Protein AF-A0A7K2M1N6-F1 (afdb_monomer_lite)

Secondary structure (DSSP, 8-state):
-TTTT-SS-PPPP-TTS-S-HHHHHHHHHHHTT---EEEEE-S--HHHHHH-GGGEEE-TTS-EEEEEE-TTSHHHHHHHHHHHHHHHT-TT-SEEEEES-S---TTS--TT---TTS--HHHHHHHHT---SHHHHHHHHHTT--HHHHHHHHHHHTHHHHTT-----HHHHHHHHH-HHHHHHHHHHHHHHHTT-

Sequence (197 aa):
DRWTGRALRPYPAGDWAPGDAYGEAAQALAGAGLEVHSWVVLAHNSRMGAEHPQTSVVNAYGDRYPWAPCVAQPATRAYLTDLAAEAAVRPGAHGTELESLGWYGLAHLHAHDKTAGVALGEAGQYLMSLCFCPYCRTGYGEHSLDADRLAHAVRTALEPVWRGAPEDEGWAGVEKLLGESTARATRAWREERARTL

Radius of gyration: 19.43 Å; chains: 1; bounding box: 45×35×55 Å

pLDDT: mean 93.46, std 6.95, range [62.66, 98.81]

Structure (mmCIF, N/CA/C/O backbone):
data_AF-A0A7K2M1N6-F1
#
_entry.id   AF-A0A7K2M1N6-F1
#
loop_
_atom_site.group_PDB
_atom_site.id
_atom_site.type_symbol
_atom_site.label_atom_id
_atom_site.label_alt_id
_atom_site.label_comp_id
_atom_site.label_asym_id
_atom_site.label_entity_id
_atom_site.label_seq_id
_atom_site.pdbx_PDB_ins_code
_atom_site.Cartn_x
_atom_site.Cartn_y
_atom_site.Cartn_z
_atom_site.occupancy
_atom_site.B_iso_or_equiv
_atom_site.auth_seq_id
_atom_site.auth_comp_id
_atom_site.auth_asym_id
_atom_site.auth_atom_id
_atom_site.pdbx_PDB_model_num
ATOM 1 N N . ASP A 1 1 ? -4.148 11.217 23.853 1.00 77.81 1 ASP A N 1
ATOM 2 C CA . ASP A 1 1 ? -4.703 10.400 22.761 1.00 77.81 1 ASP A CA 1
ATOM 3 C C . ASP A 1 1 ? -3.659 10.331 21.641 1.00 77.81 1 ASP A C 1
ATOM 5 O O . ASP A 1 1 ? -3.054 11.353 21.330 1.00 77.81 1 ASP A O 1
ATOM 9 N N . ARG A 1 2 ? -3.356 9.131 21.122 1.00 86.06 2 ARG A N 1
ATOM 10 C CA . ARG A 1 2 ? -2.222 8.869 20.204 1.00 86.06 2 ARG A CA 1
ATOM 11 C C . ARG A 1 2 ? -2.381 9.525 18.824 1.00 86.06 2 ARG A C 1
ATOM 13 O O . ARG A 1 2 ? -1.412 9.632 18.073 1.00 86.06 2 ARG A O 1
ATOM 20 N N . TRP A 1 3 ? -3.603 9.929 18.477 1.00 93.94 3 TRP A N 1
ATOM 21 C CA . TRP A 1 3 ? -3.946 10.500 17.172 1.00 93.94 3 TRP A CA 1
ATOM 22 C C . TRP A 1 3 ? -4.032 12.026 17.171 1.00 93.94 3 TRP A C 1
ATOM 24 O O . TRP A 1 3 ? -4.112 12.645 16.106 1.00 93.94 3 TRP A O 1
ATOM 34 N N . THR A 1 4 ? -3.999 12.649 18.349 1.00 92.56 4 THR A N 1
ATOM 35 C CA . THR A 1 4 ? -4.141 14.097 18.496 1.00 92.56 4 THR A CA 1
ATOM 36 C C . THR A 1 4 ? -3.053 14.841 17.712 1.00 92.56 4 THR A C 1
ATOM 38 O O . THR A 1 4 ? -1.868 14.546 17.836 1.00 92.56 4 THR A O 1
ATOM 41 N N . GLY A 1 5 ? -3.459 15.810 16.884 1.00 91.25 5 GLY A N 1
ATOM 42 C CA . GLY A 1 5 ? -2.541 16.645 16.096 1.00 91.25 5 GLY A CA 1
ATOM 43 C C . GLY A 1 5 ? -1.924 15.968 14.866 1.00 91.25 5 GLY A C 1
ATOM 44 O O . GLY A 1 5 ? -1.195 16.621 14.121 1.00 91.25 5 GLY A O 1
ATOM 45 N N . ARG A 1 6 ? -2.219 14.688 14.603 1.00 94.06 6 ARG A N 1
ATOM 46 C CA . ARG A 1 6 ? -1.727 13.994 13.407 1.00 94.06 6 ARG A CA 1
ATOM 47 C C . ARG A 1 6 ? -2.579 14.322 12.187 1.00 94.06 6 ARG A C 1
ATOM 49 O O . ARG A 1 6 ? -3.809 14.386 12.269 1.00 94.06 6 ARG A O 1
ATOM 56 N N . ALA A 1 7 ? -1.898 14.487 11.052 1.00 93.38 7 ALA A N 1
ATOM 57 C CA . ALA A 1 7 ? -2.542 14.666 9.755 1.00 93.38 7 ALA A CA 1
ATOM 58 C C . ALA A 1 7 ? -3.311 13.402 9.340 1.00 93.38 7 ALA A C 1
ATOM 60 O O . ALA A 1 7 ? -4.493 13.485 9.038 1.00 93.38 7 ALA A O 1
ATOM 61 N N . LEU A 1 8 ? -2.660 12.233 9.402 1.00 96.62 8 LEU A N 1
ATOM 62 C CA . LEU A 1 8 ? -3.307 10.938 9.187 1.00 96.62 8 LEU A CA 1
ATOM 63 C C . LEU A 1 8 ? -3.815 10.387 10.523 1.00 96.62 8 LEU A C 1
ATOM 65 O O . LEU A 1 8 ? -3.025 10.208 11.455 1.00 96.62 8 LEU A O 1
ATOM 69 N N . ARG A 1 9 ? -5.117 10.104 10.609 1.00 95.50 9 ARG A N 1
ATOM 70 C CA . ARG A 1 9 ? -5.778 9.528 11.789 1.00 95.50 9 ARG A CA 1
ATOM 71 C C . ARG A 1 9 ? -7.036 8.745 11.395 1.00 95.50 9 ARG A C 1
ATOM 73 O O . ARG A 1 9 ? -7.624 9.057 10.359 1.00 95.50 9 ARG A O 1
ATOM 80 N N . PRO A 1 10 ? -7.420 7.702 12.153 1.00 93.69 10 PRO A N 1
ATOM 81 C CA . PRO A 1 10 ? -8.655 6.980 11.898 1.00 93.69 10 PRO A CA 1
ATOM 82 C C . PRO A 1 10 ? -9.858 7.885 12.171 1.00 93.69 10 PRO A C 1
ATOM 84 O O . PRO A 1 10 ? -9.780 8.855 12.929 1.00 93.69 10 PRO A O 1
ATOM 87 N N . TYR A 1 11 ? -10.976 7.553 11.535 1.00 90.19 11 TYR A N 1
ATOM 88 C CA . TYR A 1 11 ? -12.252 8.203 11.785 1.00 90.19 11 TYR A CA 1
ATOM 89 C C . TYR A 1 11 ? -13.059 7.392 12.796 1.00 90.19 11 TYR A C 1
ATOM 91 O O . TYR A 1 11 ? -12.986 6.161 12.770 1.00 90.19 11 TYR A O 1
ATOM 99 N N . PRO A 1 12 ? -13.863 8.053 13.645 1.00 88.81 12 PRO A N 1
ATOM 100 C CA . PRO A 1 12 ? -14.931 7.371 14.358 1.00 88.81 12 PRO A CA 1
ATOM 101 C C . PRO A 1 12 ? -15.833 6.619 13.375 1.00 88.81 12 PRO A C 1
ATOM 103 O O . PRO A 1 12 ? -15.979 7.027 12.215 1.00 88.81 12 PRO A O 1
ATOM 106 N N . ALA A 1 13 ? -16.458 5.545 13.853 1.00 87.25 13 ALA A N 1
ATOM 107 C CA . ALA A 1 13 ? -17.541 4.915 13.118 1.00 87.25 13 ALA A CA 1
ATOM 108 C C . ALA A 1 13 ? -18.634 5.956 12.809 1.00 87.25 13 ALA A C 1
ATOM 110 O O . ALA A 1 13 ? -18.857 6.893 13.578 1.00 87.25 13 ALA A O 1
ATOM 111 N N . GLY A 1 14 ? -19.264 5.822 11.641 1.00 86.94 14 GLY A N 1
ATOM 112 C CA . GLY A 1 14 ? -20.386 6.682 11.271 1.00 86.94 14 GLY A CA 1
ATOM 113 C C . GLY A 1 14 ? -21.656 6.303 12.030 1.00 86.94 14 GLY A C 1
ATOM 114 O O . GLY A 1 14 ? -21.675 5.338 12.790 1.00 86.94 14 GLY A O 1
ATOM 115 N N . ASP A 1 15 ? -22.750 7.002 11.737 1.00 90.44 15 ASP A N 1
ATOM 116 C CA . ASP A 1 15 ? -24.049 6.822 12.409 1.00 90.44 15 ASP A CA 1
ATOM 117 C C . ASP A 1 15 ? -24.627 5.394 12.315 1.00 90.44 15 ASP A C 1
ATOM 119 O O . ASP A 1 15 ? -25.542 5.042 13.052 1.00 90.44 15 ASP A O 1
ATOM 123 N N . TRP A 1 16 ? -24.090 4.557 11.422 1.00 89.25 16 TRP A N 1
ATOM 124 C CA . TRP A 1 16 ? -24.459 3.147 11.278 1.00 89.25 16 TRP A CA 1
ATOM 125 C C . TRP A 1 16 ? -23.942 2.248 12.417 1.00 89.25 16 TRP A C 1
ATOM 127 O O . TRP A 1 16 ? -24.463 1.149 12.591 1.00 89.25 16 TRP A O 1
ATOM 137 N N . ALA A 1 17 ? -22.938 2.693 13.180 1.00 89.56 17 ALA A N 1
ATOM 138 C CA . ALA A 1 17 ? -22.377 1.982 14.331 1.00 89.56 17 ALA A CA 1
ATOM 139 C C . ALA A 1 17 ? -22.011 2.982 15.447 1.00 89.56 17 ALA A C 1
ATOM 141 O O . ALA A 1 17 ? -20.832 3.282 15.651 1.00 89.56 17 ALA A O 1
ATOM 142 N N . PRO A 1 18 ? -23.015 3.542 16.148 1.00 87.25 18 PRO A N 1
ATOM 143 C CA . PRO A 1 18 ? -22.784 4.509 17.215 1.00 87.25 18 PRO A CA 1
ATOM 144 C C . PRO A 1 18 ? -22.114 3.859 18.436 1.00 87.25 18 PRO A C 1
ATOM 146 O O . PRO A 1 18 ? -22.213 2.654 18.653 1.00 87.25 18 PRO A O 1
ATOM 149 N N . GLY A 1 19 ? -21.468 4.677 19.270 1.00 89.62 19 GLY A N 1
ATOM 150 C CA . GLY A 1 19 ? -20.854 4.211 20.517 1.00 89.62 19 GLY A CA 1
ATOM 151 C C . GLY A 1 19 ? -19.636 3.308 20.296 1.00 89.62 19 GLY A C 1
ATOM 152 O O . GLY A 1 19 ? -18.847 3.528 19.377 1.00 89.62 19 GLY A O 1
ATOM 153 N N . ASP A 1 20 ? -19.463 2.308 21.164 1.00 92.56 20 ASP A N 1
ATOM 154 C CA . ASP A 1 20 ? -18.418 1.283 21.034 1.00 92.56 20 ASP A CA 1
ATOM 155 C C . ASP A 1 20 ? -19.021 -0.031 20.526 1.00 92.56 20 ASP A C 1
ATOM 157 O O . ASP A 1 20 ? -19.056 -1.039 21.231 1.00 92.56 20 ASP A O 1
ATOM 161 N N . ALA A 1 21 ? -19.491 -0.020 19.275 1.00 94.19 21 ALA A N 1
ATOM 162 C CA . ALA A 1 21 ? -20.116 -1.182 18.641 1.00 94.19 21 ALA A CA 1
ATOM 163 C C . ALA A 1 21 ? -19.221 -2.437 18.666 1.00 94.19 21 ALA A C 1
ATOM 165 O O . ALA A 1 21 ? -19.713 -3.556 18.806 1.00 94.19 21 ALA A O 1
ATOM 166 N N . TYR A 1 22 ? -17.896 -2.259 18.570 1.00 94.69 22 TYR A N 1
ATOM 167 C CA . TYR A 1 22 ? -16.954 -3.362 18.753 1.00 94.69 22 TYR A CA 1
ATOM 168 C C . TYR A 1 22 ? -17.022 -3.921 20.176 1.00 94.69 22 TYR A C 1
ATOM 170 O O . TYR A 1 22 ? -17.129 -5.131 20.340 1.00 94.69 22 TYR A O 1
ATOM 178 N N . GLY A 1 23 ? -16.930 -3.064 21.199 1.00 96.00 23 GLY A N 1
ATOM 179 C CA . GLY A 1 23 ? -16.926 -3.491 22.598 1.00 96.00 23 GLY A CA 1
ATOM 180 C C . GLY A 1 23 ? -18.217 -4.206 22.986 1.00 96.00 23 GLY A C 1
ATOM 181 O O . GLY A 1 23 ? -18.164 -5.251 23.632 1.00 96.00 23 GLY A O 1
ATOM 182 N N . GLU A 1 24 ? -19.363 -3.701 22.527 1.00 96.12 24 GLU A N 1
ATOM 183 C CA . GLU A 1 24 ? -20.671 -4.339 22.719 1.00 96.12 24 GLU A CA 1
ATOM 184 C C . GLU A 1 24 ? -20.725 -5.733 22.074 1.00 96.12 24 GLU A C 1
ATOM 186 O O . GLU A 1 24 ? -21.106 -6.708 22.728 1.00 96.12 24 GLU A O 1
ATOM 191 N N . ALA A 1 25 ? -20.277 -5.857 20.820 1.00 95.88 25 ALA A N 1
ATOM 192 C CA . ALA A 1 25 ? -20.216 -7.143 20.128 1.00 95.88 25 ALA A CA 1
ATOM 193 C C . ALA A 1 25 ? -19.236 -8.113 20.806 1.00 95.88 25 ALA A C 1
ATOM 195 O O . ALA A 1 25 ? -19.560 -9.284 21.006 1.00 95.88 25 ALA A O 1
ATOM 196 N N . ALA A 1 26 ? -18.060 -7.626 21.208 1.00 97.38 26 ALA A N 1
ATOM 197 C CA . ALA A 1 26 ? -17.042 -8.435 21.862 1.00 97.38 26 ALA A CA 1
ATOM 198 C C . ALA A 1 26 ? -17.534 -8.986 23.207 1.00 97.38 26 ALA A C 1
ATOM 200 O O . ALA A 1 26 ? -17.339 -10.165 23.498 1.00 97.38 26 ALA A O 1
ATOM 201 N N . GLN A 1 27 ? -18.226 -8.168 24.005 1.00 97.94 27 GLN A N 1
ATOM 202 C CA . GLN A 1 27 ? -18.830 -8.601 25.268 1.00 97.94 27 GLN A CA 1
ATOM 203 C C . GLN A 1 27 ? -19.919 -9.656 25.054 1.00 97.94 27 GLN A C 1
ATOM 205 O O . GLN A 1 27 ? -19.944 -10.657 25.771 1.00 97.94 27 GLN A O 1
ATOM 210 N N . ALA A 1 28 ? -20.797 -9.465 24.066 1.00 98.06 28 ALA A N 1
ATOM 211 C CA . ALA A 1 28 ? -21.855 -10.426 23.758 1.00 98.06 28 ALA A CA 1
ATOM 212 C C . ALA A 1 28 ? -21.290 -11.784 23.301 1.00 98.06 28 ALA A C 1
ATOM 214 O O . ALA A 1 28 ? -21.739 -12.829 23.773 1.00 98.06 28 ALA A O 1
ATOM 215 N N . LEU A 1 29 ? -20.275 -11.773 22.430 1.00 98.06 29 LEU A N 1
ATOM 216 C CA . LEU A 1 29 ? -19.597 -12.981 21.947 1.00 98.06 29 LEU A CA 1
ATOM 217 C C . LEU A 1 29 ? -18.834 -13.694 23.072 1.00 98.06 29 LEU A C 1
ATOM 219 O O . LEU A 1 29 ? -18.973 -14.908 23.230 1.00 98.06 29 LEU A O 1
ATOM 223 N N . ALA A 1 30 ? -18.118 -12.946 23.915 1.00 97.50 30 ALA A N 1
ATOM 224 C CA . ALA A 1 30 ? -17.439 -13.503 25.083 1.00 97.50 30 ALA A CA 1
ATOM 225 C C . ALA A 1 30 ? -18.432 -14.123 26.084 1.00 97.50 30 ALA A C 1
ATOM 227 O O . ALA A 1 30 ? -18.177 -15.201 26.618 1.00 97.50 30 ALA A O 1
ATOM 228 N N . GLY A 1 31 ? -19.597 -13.498 26.294 1.00 98.06 31 GLY A N 1
ATOM 229 C CA . GLY A 1 31 ? -20.683 -14.051 27.114 1.00 98.06 31 GLY A CA 1
ATOM 230 C C . GLY A 1 31 ? -21.259 -15.366 26.575 1.00 98.06 31 GLY A C 1
ATOM 231 O O . GLY A 1 31 ? -21.781 -16.169 27.347 1.00 98.06 31 GLY A O 1
ATOM 232 N N . ALA A 1 32 ? -21.118 -15.616 25.271 1.00 98.38 32 ALA A N 1
ATOM 233 C CA . ALA A 1 32 ? -21.452 -16.883 24.623 1.00 98.38 32 ALA A CA 1
ATOM 234 C C . ALA A 1 32 ? -20.283 -17.893 24.601 1.00 98.38 32 ALA A C 1
ATOM 236 O O . ALA A 1 32 ? -20.433 -18.982 24.049 1.00 98.38 32 ALA A O 1
ATOM 237 N N . GLY A 1 33 ? -19.133 -17.557 25.194 1.00 98.12 33 GLY A N 1
ATOM 238 C CA . GLY A 1 33 ? -17.941 -18.408 25.225 1.00 98.12 33 GLY A CA 1
ATOM 239 C C . GLY A 1 33 ? -17.117 -18.398 23.934 1.00 98.12 33 GLY A C 1
ATOM 240 O O . GLY A 1 33 ? -16.351 -19.332 23.710 1.00 98.12 33 GLY A O 1
ATOM 241 N N . LEU A 1 34 ? -17.278 -17.381 23.079 1.00 98.25 34 LEU A N 1
ATOM 242 C CA . LEU A 1 34 ? -16.511 -17.226 21.842 1.00 98.25 34 LEU A CA 1
ATOM 243 C C . LEU A 1 34 ? -15.327 -16.278 22.049 1.00 98.25 34 LEU A C 1
ATOM 245 O O . LEU A 1 34 ? -15.479 -15.185 22.597 1.00 98.25 34 LEU A O 1
ATOM 249 N N . GLU A 1 35 ? -14.158 -16.679 21.555 1.00 97.75 35 GLU A N 1
ATOM 250 C CA . GLU A 1 35 ? -13.010 -15.783 21.438 1.00 97.75 35 GLU A CA 1
ATOM 251 C C . GLU A 1 35 ? -13.235 -14.792 20.295 1.00 97.75 35 GLU A C 1
ATOM 253 O O . GLU A 1 35 ? -13.777 -15.126 19.240 1.00 97.75 35 GLU A O 1
ATOM 258 N N . VAL A 1 36 ? -12.816 -13.551 20.518 1.00 97.81 36 VAL A N 1
ATOM 259 C CA . VAL A 1 36 ? -13.012 -12.451 19.572 1.00 97.81 36 VAL A CA 1
ATOM 260 C C . VAL A 1 36 ? -11.655 -11.945 19.136 1.00 97.81 36 VAL A C 1
ATOM 262 O O . VAL A 1 36 ? -10.846 -11.551 19.974 1.00 97.81 36 VAL A O 1
ATOM 265 N N . HIS A 1 37 ? -11.408 -11.929 17.831 1.00 98.00 37 HIS A N 1
ATOM 266 C CA . HIS A 1 37 ? -10.258 -11.248 17.250 1.00 98.00 37 HIS A CA 1
ATOM 267 C C . HIS A 1 37 ? -10.700 -9.900 16.687 1.00 98.00 37 HIS A C 1
ATOM 269 O O . HIS A 1 37 ? -11.748 -9.798 16.047 1.00 98.00 37 HIS A O 1
ATOM 275 N N . SER A 1 38 ? -9.906 -8.856 16.913 1.00 97.56 38 SER A N 1
ATOM 276 C CA . SER A 1 38 ? -10.091 -7.609 16.177 1.00 97.56 38 SER A CA 1
ATOM 277 C C . SER A 1 38 ? -9.591 -7.793 14.745 1.00 97.56 38 SER A C 1
ATOM 279 O O . SER A 1 38 ? -8.611 -8.490 14.501 1.00 97.56 38 SER A O 1
ATOM 281 N N . TRP A 1 39 ? -10.253 -7.163 13.783 1.00 97.44 39 TRP A N 1
ATOM 282 C CA . TRP A 1 39 ? -9.825 -7.161 12.387 1.00 97.44 39 TRP A CA 1
ATOM 283 C C . TRP A 1 39 ? -9.698 -5.719 11.918 1.00 97.44 39 TRP A C 1
ATOM 285 O O . TRP A 1 39 ? -10.587 -4.898 12.163 1.00 97.44 39 TRP A O 1
ATOM 295 N N . VAL A 1 40 ? -8.566 -5.388 11.301 1.00 96.75 40 VAL A N 1
ATOM 296 C CA . VAL A 1 40 ? -8.282 -4.025 10.851 1.00 96.75 40 VAL A CA 1
ATOM 297 C C . VAL A 1 40 ? -7.677 -4.014 9.456 1.00 96.75 40 VAL A C 1
ATOM 299 O O . VAL A 1 40 ? -6.719 -4.726 9.157 1.00 96.75 40 VAL A O 1
ATOM 302 N N . VAL A 1 41 ? -8.237 -3.158 8.604 1.00 95.69 41 VAL A N 1
ATOM 303 C CA . VAL A 1 41 ? -7.750 -2.914 7.247 1.00 95.69 41 VAL A CA 1
ATOM 304 C C . VAL A 1 41 ? -6.683 -1.822 7.293 1.00 95.69 41 VAL A C 1
ATOM 306 O O . VAL A 1 41 ? -6.930 -0.717 7.777 1.00 95.69 41 VAL A O 1
ATOM 309 N N . LEU A 1 42 ? -5.485 -2.139 6.804 1.00 95.62 42 LEU A N 1
ATOM 310 C CA . LEU A 1 42 ? -4.314 -1.269 6.856 1.00 95.62 42 LEU A CA 1
ATOM 311 C C . LEU A 1 42 ? -4.114 -0.508 5.537 1.00 95.62 42 LEU A C 1
ATOM 313 O O . LEU A 1 42 ? -4.660 0.581 5.361 1.00 95.62 42 LEU A O 1
ATOM 317 N N . ALA A 1 43 ? -3.318 -1.031 4.601 1.00 94.75 43 ALA A N 1
ATOM 318 C CA . ALA A 1 43 ? -2.930 -0.313 3.383 1.00 94.75 43 ALA A CA 1
ATOM 319 C C . ALA A 1 43 ? -4.004 -0.355 2.275 1.00 94.75 43 ALA A C 1
ATOM 321 O O . ALA A 1 43 ? -3.678 -0.349 1.089 1.00 94.75 43 ALA A O 1
ATOM 322 N N . HIS A 1 44 ? -5.281 -0.351 2.667 1.00 94.56 44 HIS A N 1
ATOM 323 C CA . HIS A 1 44 ? -6.430 -0.173 1.788 1.00 94.56 44 HIS A CA 1
ATOM 324 C C . HIS A 1 44 ? -7.378 0.882 2.391 1.00 94.56 44 HIS A C 1
ATOM 326 O O . HIS A 1 44 ? -8.098 0.620 3.351 1.00 94.56 44 HIS A O 1
ATOM 332 N N . ASN A 1 45 ? -7.332 2.116 1.873 1.00 93.81 45 ASN A N 1
ATOM 333 C CA . ASN A 1 45 ? -8.089 3.241 2.435 1.00 93.81 45 ASN A CA 1
ATOM 334 C C . ASN A 1 45 ? -8.383 4.334 1.389 1.00 93.81 45 ASN A C 1
ATOM 336 O O . ASN A 1 45 ? -7.676 5.340 1.298 1.00 93.81 45 ASN A O 1
ATOM 340 N N . SER A 1 46 ? -9.467 4.159 0.627 1.00 92.94 46 SER A N 1
ATOM 341 C CA . SER A 1 46 ? -9.900 5.116 -0.408 1.00 92.94 46 SER A CA 1
ATOM 342 C C . SER A 1 46 ? -10.181 6.515 0.136 1.00 92.94 46 SER A C 1
ATOM 344 O O . SER A 1 46 ? -9.920 7.505 -0.545 1.00 92.94 46 SER A O 1
ATOM 346 N N . ARG A 1 47 ? -10.676 6.618 1.376 1.00 93.38 47 ARG A N 1
ATOM 347 C CA . ARG A 1 47 ? -10.931 7.911 2.019 1.00 93.38 47 ARG A CA 1
ATOM 348 C C . ARG A 1 47 ? -9.629 8.664 2.289 1.00 93.38 47 ARG A C 1
ATOM 350 O O . ARG A 1 47 ? -9.542 9.844 1.965 1.00 93.38 47 ARG A O 1
ATOM 357 N N . MET A 1 48 ? -8.604 7.978 2.801 1.00 94.94 48 MET A N 1
ATOM 358 C CA . MET A 1 48 ? -7.271 8.556 2.984 1.00 94.94 48 MET A CA 1
ATOM 359 C C . MET A 1 48 ? -6.695 9.043 1.656 1.00 94.94 48 MET A C 1
ATOM 361 O O . MET A 1 48 ? -6.184 10.154 1.608 1.00 94.94 48 MET A O 1
ATOM 365 N N . GLY A 1 49 ? -6.781 8.258 0.579 1.00 94.94 49 GLY A N 1
ATOM 366 C CA . GLY A 1 49 ? -6.290 8.707 -0.725 1.00 94.94 49 GLY A CA 1
ATOM 367 C C . GLY A 1 49 ? -7.096 9.864 -1.319 1.00 94.94 49 GLY A C 1
ATOM 368 O O . GLY A 1 49 ? -6.526 10.691 -2.022 1.00 94.94 49 GLY A O 1
ATOM 369 N N . ALA A 1 50 ? -8.393 9.972 -1.021 1.00 94.44 50 ALA A N 1
ATOM 370 C CA . ALA A 1 50 ? -9.208 11.109 -1.449 1.00 94.44 50 ALA A CA 1
ATOM 371 C C . ALA A 1 50 ? -8.851 12.404 -0.693 1.00 94.44 50 ALA A C 1
ATOM 373 O O . ALA A 1 50 ? -8.699 13.457 -1.308 1.00 94.44 50 ALA A O 1
ATOM 374 N N . GLU A 1 51 ? -8.688 12.331 0.630 1.00 96.25 51 GLU A N 1
ATOM 375 C CA . GLU A 1 51 ? -8.383 13.487 1.493 1.00 96.25 51 GLU A CA 1
ATOM 376 C C . GLU A 1 51 ? -6.887 13.858 1.485 1.00 96.25 51 GLU A C 1
ATOM 378 O O . GLU A 1 51 ? -6.513 15.019 1.669 1.00 96.25 51 GLU A O 1
ATOM 383 N N . HIS A 1 52 ? -6.018 12.877 1.236 1.00 96.94 52 HIS A N 1
ATOM 384 C CA . HIS A 1 52 ? -4.563 13.008 1.195 1.00 96.94 52 HIS A CA 1
ATOM 385 C C . HIS A 1 52 ? -3.969 12.316 -0.047 1.00 96.94 52 HIS A C 1
ATOM 387 O O . HIS A 1 52 ? -3.231 11.331 0.091 1.00 96.94 52 HIS A O 1
ATOM 393 N N . PRO A 1 53 ? -4.212 12.834 -1.269 1.00 96.75 53 PRO A N 1
ATOM 394 C CA . PRO A 1 53 ? -3.809 12.182 -2.524 1.00 96.75 53 PRO A CA 1
ATOM 395 C C . PRO A 1 53 ? -2.316 11.885 -2.652 1.00 96.75 53 PRO A C 1
ATOM 397 O O . PRO A 1 53 ? -1.912 10.983 -3.387 1.00 96.75 53 PRO A O 1
ATOM 400 N N . GLN A 1 54 ? -1.468 12.629 -1.941 1.00 97.00 54 GLN A N 1
ATOM 401 C CA . GLN A 1 54 ? -0.027 12.403 -1.889 1.00 97.00 54 GLN A CA 1
ATOM 402 C C . GLN A 1 54 ? 0.355 11.065 -1.246 1.00 97.00 54 GLN A C 1
ATOM 404 O O . GLN A 1 54 ? 1.446 10.576 -1.524 1.00 97.00 54 GLN A O 1
ATOM 409 N N . THR A 1 55 ? -0.5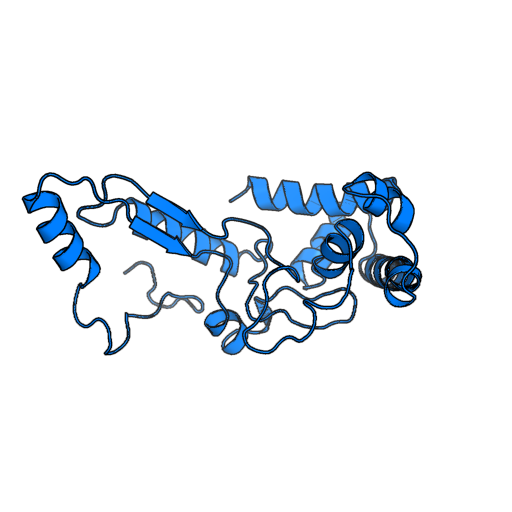15 10.470 -0.424 1.00 97.44 55 THR A N 1
ATOM 410 C CA . THR A 1 55 ? -0.264 9.179 0.238 1.00 97.44 55 THR A CA 1
ATOM 411 C C . THR A 1 55 ? -0.374 7.997 -0.718 1.00 97.44 55 THR A C 1
ATOM 413 O O . THR A 1 55 ? 0.256 6.968 -0.484 1.00 97.44 55 THR A O 1
ATOM 416 N N . SER A 1 56 ? -1.128 8.143 -1.807 1.00 97.38 56 SER A N 1
ATOM 417 C CA . SER A 1 56 ? -1.436 7.065 -2.741 1.00 97.38 56 SER A CA 1
ATOM 418 C C . SER A 1 56 ? -0.222 6.574 -3.527 1.00 97.38 56 SER A C 1
ATOM 420 O O . SER A 1 56 ? 0.718 7.322 -3.819 1.00 97.38 56 SER A O 1
ATOM 422 N N . VAL A 1 57 ? -0.277 5.304 -3.921 1.00 97.75 57 VAL A N 1
ATOM 423 C CA . VAL A 1 57 ? 0.546 4.753 -4.996 1.00 97.75 57 VAL A CA 1
ATOM 424 C C . VAL A 1 57 ? 0.318 5.560 -6.274 1.00 97.75 57 VAL A C 1
ATOM 426 O O . VAL A 1 57 ? -0.811 5.946 -6.582 1.00 97.75 57 VAL A O 1
ATOM 429 N N . VAL A 1 58 ? 1.412 5.829 -6.990 1.00 98.31 58 VAL A N 1
ATOM 430 C CA . VAL A 1 58 ? 1.423 6.514 -8.289 1.00 98.31 58 VAL A CA 1
ATOM 431 C C . VAL A 1 58 ? 2.010 5.553 -9.314 1.00 98.31 58 VAL A C 1
ATOM 433 O O . VAL A 1 58 ? 3.159 5.164 -9.147 1.00 98.31 58 VAL A O 1
ATOM 436 N N . ASN A 1 59 ? 1.272 5.143 -10.338 1.00 97.81 59 ASN A N 1
ATOM 437 C CA . ASN A 1 59 ? 1.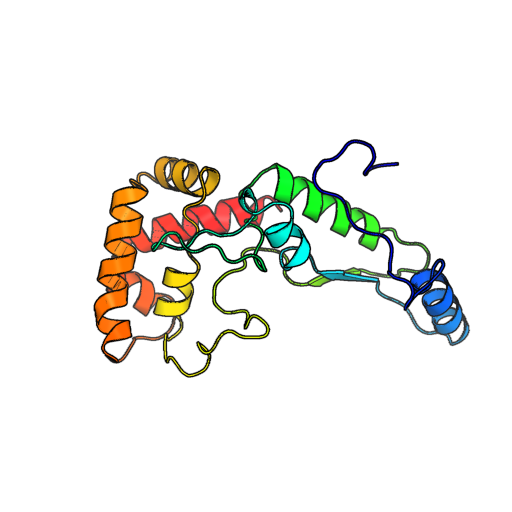782 4.178 -11.316 1.00 97.81 59 ASN A CA 1
ATOM 438 C C . ASN A 1 59 ? 2.810 4.810 -12.280 1.00 97.81 59 ASN A C 1
ATOM 440 O O . ASN A 1 59 ? 3.095 6.009 -12.228 1.00 97.81 59 ASN A O 1
ATOM 444 N N . ALA A 1 60 ? 3.361 4.008 -13.195 1.00 98.44 60 ALA A N 1
ATOM 445 C CA . ALA A 1 60 ? 4.337 4.477 -14.184 1.00 98.44 60 ALA A CA 1
ATOM 446 C C . ALA A 1 60 ? 3.782 5.515 -15.180 1.00 98.44 60 ALA A C 1
ATOM 448 O O . ALA A 1 60 ? 4.566 6.189 -15.848 1.00 98.44 60 ALA A O 1
ATOM 449 N N . TYR A 1 61 ? 2.461 5.653 -15.300 1.00 97.69 61 TYR A N 1
ATOM 450 C CA . TYR A 1 61 ? 1.786 6.648 -16.140 1.00 97.69 61 TYR A CA 1
ATOM 451 C C . TYR A 1 61 ? 1.475 7.950 -15.386 1.00 97.69 61 TYR A C 1
ATOM 453 O O . TYR A 1 61 ? 1.161 8.956 -16.016 1.00 97.69 61 TYR A O 1
ATOM 461 N N . GLY A 1 62 ? 1.633 7.962 -14.059 1.00 97.31 62 GLY A N 1
ATOM 462 C CA . GLY A 1 62 ? 1.306 9.098 -13.198 1.00 97.31 62 GLY A CA 1
ATOM 463 C C . GLY A 1 62 ? -0.082 9.020 -12.556 1.00 97.31 62 GLY A C 1
ATOM 464 O O . GLY A 1 62 ? -0.434 9.926 -11.796 1.00 97.31 62 GLY A O 1
ATOM 465 N N . ASP A 1 63 ? -0.850 7.954 -12.800 1.00 95.06 63 ASP A N 1
ATOM 466 C CA . ASP A 1 63 ? -2.163 7.769 -12.181 1.00 95.06 63 ASP A CA 1
ATOM 467 C C . ASP A 1 63 ? -2.019 7.452 -10.698 1.00 95.06 63 ASP A C 1
ATOM 469 O O . ASP A 1 63 ? -1.117 6.721 -10.281 1.00 95.06 63 ASP A O 1
ATOM 473 N N . ARG A 1 64 ? -2.949 7.971 -9.897 1.00 95.25 64 ARG A N 1
ATOM 474 C CA . ARG A 1 64 ? -3.027 7.686 -8.464 1.00 95.25 64 ARG A CA 1
ATOM 475 C C . ARG A 1 64 ? -4.041 6.587 -8.200 1.00 95.25 64 ARG A C 1
ATOM 477 O O . ARG A 1 64 ? -5.154 6.642 -8.713 1.00 95.25 64 ARG A O 1
ATOM 484 N N . TYR A 1 65 ? -3.682 5.664 -7.318 1.00 94.75 65 TYR A N 1
ATOM 485 C CA . TYR A 1 65 ? -4.596 4.666 -6.771 1.00 94.75 65 TYR A CA 1
ATOM 486 C C . TYR A 1 65 ? -5.074 5.131 -5.387 1.00 94.75 65 TYR A C 1
ATOM 488 O O . TYR A 1 65 ? -4.395 4.862 -4.392 1.00 94.75 65 TYR A O 1
ATOM 496 N N . PRO A 1 66 ? -6.198 5.873 -5.277 1.00 93.62 66 PRO A N 1
ATOM 497 C CA . PRO A 1 66 ? -6.656 6.434 -4.002 1.00 93.62 66 PRO A CA 1
ATOM 498 C C . PRO A 1 66 ? -6.923 5.365 -2.937 1.00 93.62 66 PRO A C 1
ATOM 500 O O . PRO A 1 66 ? -6.756 5.628 -1.753 1.00 93.62 66 PRO A O 1
ATOM 503 N N . TRP A 1 67 ? -7.262 4.143 -3.342 1.00 93.31 67 TRP A N 1
ATOM 504 C CA . TRP A 1 67 ? -7.449 3.011 -2.437 1.00 93.31 67 TRP A CA 1
ATOM 505 C C . TRP A 1 67 ? -6.138 2.468 -1.853 1.00 93.31 67 TRP A C 1
ATOM 507 O O . TRP A 1 67 ? -6.180 1.810 -0.821 1.00 93.31 67 TRP A O 1
ATOM 517 N N . ALA A 1 68 ? -4.981 2.744 -2.460 1.00 95.31 68 ALA A N 1
ATOM 518 C CA . ALA A 1 68 ? -3.697 2.139 -2.108 1.00 95.31 68 ALA A CA 1
ATOM 519 C C . ALA A 1 68 ? -2.708 3.169 -1.523 1.00 95.31 68 ALA A C 1
ATOM 521 O O . ALA A 1 68 ? -1.902 3.737 -2.266 1.00 95.31 68 ALA A O 1
ATOM 522 N N . PRO A 1 69 ? -2.712 3.421 -0.201 1.00 96.19 69 PRO A N 1
ATOM 523 C CA . PRO A 1 69 ? -1.631 4.138 0.466 1.00 96.19 69 PRO A CA 1
ATOM 524 C C . PRO A 1 69 ? -0.267 3.466 0.243 1.00 96.19 69 PRO A C 1
ATOM 526 O O . PRO A 1 69 ? -0.100 2.256 0.382 1.00 96.19 69 PRO A O 1
ATOM 529 N N . CYS A 1 70 ? 0.748 4.261 -0.077 1.00 97.69 70 CYS A N 1
ATOM 530 C CA . CYS A 1 70 ? 2.098 3.776 -0.315 1.00 97.69 70 CYS A CA 1
ATOM 531 C C . CYS A 1 70 ? 2.832 3.526 1.012 1.00 97.69 70 CYS A C 1
ATOM 533 O O . CYS A 1 70 ? 3.231 4.458 1.714 1.00 97.69 70 CYS A O 1
ATOM 535 N N . VAL A 1 71 ? 3.093 2.254 1.319 1.00 97.12 71 VAL A N 1
ATOM 536 C CA . VAL A 1 71 ? 3.785 1.822 2.549 1.00 97.12 71 VAL A CA 1
ATOM 537 C C . VAL A 1 71 ? 5.275 2.173 2.609 1.00 97.12 71 VAL A C 1
ATOM 539 O O . VAL A 1 71 ? 5.936 1.904 3.610 1.00 97.12 71 VAL A O 1
ATOM 542 N N . ALA A 1 72 ? 5.835 2.796 1.571 1.00 97.56 72 ALA A N 1
ATOM 543 C CA . ALA A 1 72 ? 7.165 3.396 1.652 1.00 97.56 72 ALA A CA 1
ATOM 544 C C . ALA A 1 72 ? 7.160 4.785 2.312 1.00 97.56 72 ALA A C 1
ATOM 546 O O . ALA A 1 72 ? 8.219 5.257 2.721 1.00 97.56 72 ALA A O 1
ATOM 547 N N . GLN A 1 73 ? 6.004 5.449 2.432 1.00 97.38 73 GLN A N 1
ATOM 548 C CA . GLN A 1 73 ? 5.935 6.791 3.012 1.00 97.38 73 GLN A CA 1
ATOM 549 C C . GLN A 1 73 ? 5.963 6.728 4.547 1.00 97.38 73 GLN A C 1
ATOM 551 O O . GLN A 1 73 ? 5.085 6.091 5.131 1.00 97.38 73 GLN A O 1
ATOM 556 N N . PRO A 1 74 ? 6.887 7.425 5.236 1.00 95.81 74 PRO A N 1
ATOM 557 C CA . PRO A 1 74 ? 6.993 7.389 6.696 1.00 95.81 74 PRO A CA 1
ATOM 558 C C . PRO A 1 74 ? 5.688 7.719 7.431 1.00 95.81 74 PRO A C 1
ATOM 560 O O . PRO A 1 74 ? 5.341 7.041 8.393 1.00 95.81 74 PRO A O 1
ATOM 563 N N . ALA A 1 75 ? 4.930 8.714 6.954 1.00 95.38 75 ALA A N 1
ATOM 564 C CA . ALA A 1 75 ? 3.657 9.095 7.565 1.00 95.38 75 ALA A CA 1
ATOM 565 C C . ALA A 1 75 ? 2.594 7.990 7.441 1.00 95.38 75 ALA A C 1
ATOM 567 O O . ALA A 1 75 ? 1.922 7.681 8.425 1.00 95.38 75 ALA A O 1
ATOM 568 N N . THR A 1 76 ? 2.475 7.370 6.260 1.00 96.19 76 THR A N 1
ATOM 569 C CA . THR A 1 76 ? 1.587 6.220 6.040 1.00 96.19 76 THR A CA 1
ATOM 570 C C . THR A 1 76 ? 1.995 5.067 6.944 1.00 96.19 76 THR A C 1
ATOM 572 O O . THR A 1 76 ? 1.158 4.535 7.656 1.00 96.19 76 THR A O 1
ATOM 575 N N . ARG A 1 77 ? 3.285 4.729 7.007 1.00 95.25 77 ARG A N 1
ATOM 576 C CA . ARG A 1 77 ? 3.791 3.651 7.870 1.00 95.25 77 ARG A CA 1
ATOM 577 C C . ARG A 1 77 ? 3.440 3.870 9.334 1.00 95.25 77 ARG A C 1
ATOM 579 O O . ARG A 1 77 ? 2.845 2.990 9.937 1.00 95.25 77 ARG A O 1
ATOM 586 N N . ALA A 1 78 ? 3.739 5.057 9.863 1.00 95.38 78 ALA A N 1
ATOM 587 C CA . ALA A 1 78 ? 3.414 5.406 11.239 1.00 95.38 78 ALA A CA 1
ATOM 588 C C . ALA A 1 78 ? 1.905 5.319 11.508 1.00 95.38 78 ALA A C 1
ATOM 590 O O . ALA A 1 78 ? 1.497 4.941 12.597 1.00 95.38 78 ALA A O 1
ATOM 591 N N . TYR A 1 79 ? 1.062 5.677 10.536 1.00 96.44 79 TYR A N 1
ATOM 592 C CA . TYR A 1 79 ? -0.383 5.490 10.657 1.00 96.44 79 TYR A CA 1
ATOM 593 C C . TYR A 1 79 ? -0.755 4.001 10.742 1.00 96.44 79 TYR A C 1
ATOM 595 O O . TYR A 1 79 ? -1.490 3.616 11.646 1.00 96.44 79 TYR A O 1
ATOM 603 N N . LEU A 1 80 ? -0.226 3.159 9.849 1.00 96.00 80 LEU A N 1
ATOM 604 C CA . LEU A 1 80 ? -0.561 1.732 9.795 1.00 96.00 80 LEU A CA 1
ATOM 605 C C . LEU A 1 80 ? -0.086 0.975 11.039 1.00 96.00 80 LEU A C 1
ATOM 607 O O . LEU A 1 80 ? -0.858 0.211 11.611 1.00 96.00 80 LEU A O 1
ATOM 611 N N . THR A 1 81 ? 1.149 1.210 11.488 1.00 95.56 81 THR A N 1
ATOM 612 C CA . THR A 1 81 ? 1.705 0.538 12.674 1.00 95.56 81 THR A CA 1
ATOM 613 C C . THR A 1 81 ? 0.969 0.950 13.941 1.00 95.56 81 THR A C 1
ATOM 615 O O . THR A 1 81 ? 0.695 0.113 14.798 1.00 95.56 81 THR A O 1
ATOM 618 N N . ASP A 1 82 ? 0.597 2.228 14.059 1.00 96.25 82 ASP A N 1
ATOM 619 C CA . ASP A 1 82 ? -0.169 2.692 15.210 1.00 96.25 82 ASP A CA 1
ATOM 620 C C . ASP A 1 82 ? -1.598 2.145 15.207 1.00 96.25 82 ASP A C 1
ATOM 622 O O . ASP A 1 82 ? -2.095 1.736 16.256 1.00 96.25 82 ASP A O 1
ATOM 626 N N . LEU A 1 83 ? -2.236 2.082 14.038 1.00 96.56 83 LEU A N 1
ATOM 627 C CA . LEU A 1 83 ? -3.571 1.514 13.885 1.00 96.56 83 LEU A CA 1
ATOM 628 C C . LEU A 1 83 ? -3.579 0.011 14.209 1.00 96.56 83 LEU A C 1
ATOM 630 O O . LEU A 1 83 ? -4.436 -0.444 14.964 1.00 96.56 83 LEU A O 1
ATOM 634 N N . ALA A 1 84 ? -2.588 -0.739 13.718 1.00 96.56 84 ALA A N 1
ATOM 635 C CA . ALA A 1 84 ? -2.407 -2.153 14.043 1.00 96.56 84 ALA A CA 1
ATOM 636 C C . ALA A 1 84 ? -2.187 -2.363 15.548 1.00 96.56 84 ALA A C 1
ATOM 638 O O . ALA A 1 84 ? -2.840 -3.207 16.156 1.00 96.56 84 ALA A O 1
ATOM 639 N N . ALA A 1 85 ? -1.324 -1.554 16.172 1.00 95.69 85 ALA A N 1
ATOM 640 C CA . ALA A 1 85 ? -1.076 -1.626 17.608 1.00 95.69 85 ALA A CA 1
ATOM 641 C C . ALA A 1 85 ? -2.323 -1.283 18.439 1.00 95.69 85 ALA A C 1
ATOM 643 O O . ALA A 1 85 ? -2.516 -1.860 19.501 1.00 95.69 85 ALA A O 1
ATOM 644 N N . GLU A 1 86 ? -3.169 -0.353 17.983 1.00 95.44 86 GLU A N 1
ATOM 645 C CA . GLU A 1 86 ? -4.443 -0.055 18.655 1.00 95.44 86 GLU A CA 1
ATOM 646 C C . GLU A 1 86 ? -5.438 -1.211 18.552 1.00 95.44 86 GLU A C 1
ATOM 648 O O . GLU A 1 86 ? -6.081 -1.553 19.542 1.00 95.44 86 GLU A O 1
ATOM 653 N N . ALA A 1 87 ? -5.542 -1.831 17.374 1.00 96.00 87 ALA A N 1
ATOM 654 C CA . ALA A 1 87 ? -6.389 -3.000 17.169 1.00 96.00 87 ALA A CA 1
ATOM 655 C C . ALA A 1 87 ? -5.924 -4.194 18.023 1.00 96.00 87 ALA A C 1
ATOM 657 O O . ALA A 1 87 ? -6.768 -4.866 18.618 1.00 96.00 87 ALA A O 1
ATOM 658 N N . ALA A 1 88 ? -4.604 -4.393 18.136 1.00 96.38 88 ALA A N 1
ATOM 659 C CA . ALA A 1 88 ? -3.952 -5.453 18.914 1.00 96.38 88 ALA A CA 1
ATOM 660 C C . ALA A 1 88 ? -4.312 -5.461 20.398 1.00 96.38 88 ALA A C 1
ATOM 662 O O . ALA A 1 88 ? -4.449 -6.522 20.999 1.00 96.38 88 ALA A O 1
ATOM 663 N N . VAL A 1 89 ? -4.459 -4.280 20.995 1.00 95.69 89 VAL A N 1
ATOM 664 C CA . VAL A 1 89 ? -4.694 -4.137 22.441 1.00 95.69 89 VAL A CA 1
ATOM 665 C C . VAL A 1 89 ? -6.128 -3.729 22.765 1.00 95.69 89 VAL A C 1
ATOM 667 O O . VAL A 1 89 ? -6.413 -3.274 23.876 1.00 95.69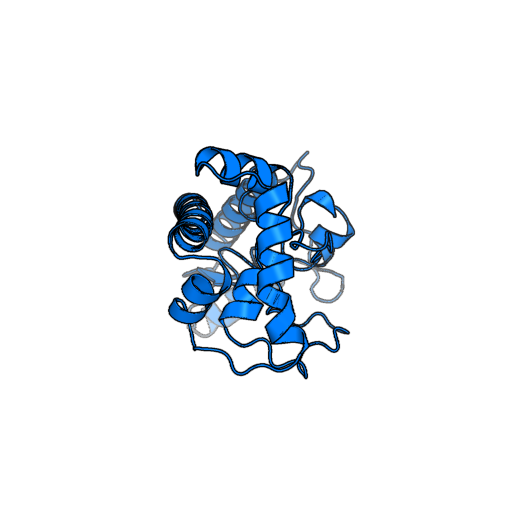 89 VAL A O 1
ATOM 670 N N . ARG A 1 90 ? -7.044 -3.848 21.798 1.00 94.81 90 ARG A N 1
ATOM 671 C CA . ARG A 1 90 ? -8.431 -3.418 21.973 1.00 94.81 90 ARG A CA 1
ATOM 672 C C . ARG A 1 90 ? -9.120 -4.279 23.050 1.00 94.81 90 ARG A C 1
ATOM 674 O O . ARG A 1 90 ? -9.054 -5.504 22.963 1.00 94.81 90 ARG A O 1
ATOM 681 N N . PRO A 1 91 ? -9.804 -3.688 24.050 1.00 95.88 91 PRO A N 1
ATOM 682 C CA . PRO A 1 91 ? -10.459 -4.458 25.111 1.00 95.88 91 PRO A CA 1
ATOM 683 C C . PRO A 1 91 ? -11.415 -5.524 24.562 1.00 95.88 91 PRO A C 1
ATOM 685 O O . PRO A 1 91 ? -12.276 -5.213 23.748 1.00 95.88 91 PRO A O 1
ATOM 688 N N . GLY A 1 92 ? -11.265 -6.775 25.002 1.00 95.88 92 GLY A N 1
ATOM 689 C CA . GLY A 1 92 ? -12.051 -7.917 24.511 1.00 95.88 92 GLY A CA 1
ATOM 690 C C . GLY A 1 92 ? -11.447 -8.647 23.303 1.00 95.88 92 GLY A C 1
ATOM 691 O O . GLY A 1 92 ? -11.925 -9.727 22.963 1.00 95.88 92 GLY A O 1
ATOM 692 N N . ALA A 1 93 ? -10.387 -8.113 22.682 1.00 96.81 93 ALA A N 1
ATOM 693 C CA . ALA A 1 93 ? -9.617 -8.834 21.669 1.00 96.81 93 ALA A CA 1
ATOM 694 C C . ALA A 1 93 ? -8.730 -9.912 22.318 1.00 96.81 93 ALA A C 1
ATOM 696 O O . ALA A 1 93 ? -7.967 -9.627 23.240 1.00 96.81 93 ALA A O 1
ATOM 697 N N . HIS A 1 94 ? -8.805 -11.133 21.796 1.00 96.44 94 HIS A N 1
ATOM 698 C CA . HIS A 1 94 ? -7.918 -12.260 22.110 1.00 96.44 94 HIS A CA 1
ATOM 699 C C . HIS A 1 94 ? -6.791 -12.406 21.073 1.00 96.44 94 HIS A C 1
ATOM 701 O O . HIS A 1 94 ? -5.785 -13.064 21.321 1.00 96.44 94 HIS A O 1
ATOM 707 N N . GLY A 1 95 ? -6.941 -11.738 19.929 1.00 96.19 95 GLY A N 1
ATOM 708 C CA . GLY A 1 95 ? -5.986 -11.697 18.832 1.00 96.19 95 GLY A CA 1
ATOM 709 C C . GLY A 1 95 ? -6.359 -10.602 17.837 1.00 96.19 95 GLY A C 1
ATOM 710 O O . GLY A 1 95 ? -7.391 -9.938 17.989 1.00 96.19 95 GLY A O 1
ATOM 711 N N . THR A 1 96 ? -5.524 -10.417 16.815 1.00 97.69 96 THR A N 1
ATOM 712 C CA . THR A 1 96 ? -5.761 -9.411 15.774 1.00 97.69 96 THR A CA 1
ATOM 713 C C . THR A 1 96 ? -5.392 -9.913 14.397 1.00 97.69 96 THR A C 1
ATOM 715 O O . THR A 1 96 ? -4.296 -10.425 14.177 1.00 97.69 96 THR A O 1
ATOM 718 N N . GLU A 1 97 ? -6.303 -9.688 13.461 1.00 97.88 97 GLU A N 1
ATOM 719 C CA . GLU A 1 97 ? -6.137 -9.956 12.044 1.00 97.88 97 GLU A CA 1
ATOM 720 C C . GLU A 1 97 ? -5.848 -8.651 11.300 1.00 97.88 97 GLU A C 1
ATOM 722 O O . GLU A 1 97 ? -6.576 -7.659 11.414 1.00 97.88 97 GLU A O 1
ATOM 727 N N . LEU A 1 98 ? -4.751 -8.650 10.543 1.00 96.81 98 LEU A N 1
ATOM 728 C CA . LEU A 1 98 ? -4.285 -7.492 9.787 1.00 96.81 98 LEU A CA 1
ATOM 729 C C . LEU A 1 98 ? -4.568 -7.717 8.305 1.00 96.81 98 LEU A C 1
ATOM 731 O O . LEU A 1 98 ? -3.920 -8.540 7.658 1.00 96.81 98 LEU A O 1
ATOM 735 N N . GLU A 1 99 ? -5.508 -6.961 7.751 1.00 95.56 99 GLU A N 1
ATOM 736 C CA . GLU A 1 99 ? -5.803 -6.995 6.323 1.00 95.56 99 GLU A CA 1
ATOM 737 C C . GLU A 1 99 ? -5.022 -5.930 5.562 1.00 95.56 99 GLU A C 1
ATOM 739 O O . GLU A 1 99 ? -4.828 -4.805 6.028 1.00 95.56 99 GLU A O 1
ATOM 744 N N . SER A 1 100 ? -4.610 -6.275 4.339 1.00 92.81 100 SER A N 1
ATOM 745 C CA . SER A 1 100 ? -3.875 -5.372 3.453 1.00 92.81 100 SER A CA 1
ATOM 746 C C . SER A 1 100 ? -2.596 -4.835 4.116 1.00 92.81 100 SER A C 1
ATOM 748 O O . SER A 1 100 ? -2.236 -3.669 3.958 1.00 92.81 100 SER A O 1
ATOM 750 N N . LEU A 1 101 ? -1.898 -5.676 4.892 1.00 92.69 101 LEU A N 1
ATOM 751 C CA . LEU A 1 101 ? -0.597 -5.351 5.477 1.00 92.69 101 LEU A CA 1
ATOM 752 C C . LEU A 1 101 ? 0.500 -5.485 4.416 1.00 92.69 101 LEU A C 1
ATOM 754 O O . LEU A 1 101 ? 1.033 -6.566 4.177 1.00 92.69 101 LEU A O 1
ATOM 758 N N . GLY A 1 102 ? 0.854 -4.371 3.783 1.00 91.69 102 GLY A N 1
ATOM 759 C CA . GLY A 1 102 ? 1.974 -4.318 2.851 1.00 91.69 102 GLY A CA 1
ATOM 760 C C . GLY A 1 102 ? 1.657 -3.518 1.601 1.00 91.69 102 GLY A C 1
ATOM 761 O O . GLY A 1 102 ? 0.862 -2.583 1.617 1.00 91.69 102 GLY A O 1
ATOM 762 N N . TRP A 1 103 ? 2.337 -3.850 0.508 1.00 93.56 103 TRP A N 1
ATOM 763 C CA . TRP A 1 103 ? 2.151 -3.125 -0.737 1.00 93.56 103 TRP A CA 1
ATOM 764 C C . TRP A 1 103 ? 0.797 -3.416 -1.368 1.00 93.56 103 TRP A C 1
ATOM 766 O O . TRP A 1 103 ? 0.473 -4.567 -1.643 1.00 93.56 103 TRP A O 1
ATOM 776 N N . TYR A 1 104 ? 0.093 -2.346 -1.712 1.00 91.50 104 TYR A N 1
ATOM 777 C CA . TYR A 1 104 ? -1.131 -2.388 -2.494 1.00 91.50 104 TYR A CA 1
ATOM 778 C C . TYR A 1 104 ? -0.950 -1.697 -3.848 1.00 91.50 104 TYR A C 1
ATOM 780 O O . TYR A 1 104 ? 0.054 -1.016 -4.065 1.00 91.50 104 TYR A O 1
ATOM 788 N N . GLY A 1 105 ? -1.861 -1.924 -4.792 1.00 90.75 105 GLY A N 1
ATOM 789 C CA . GLY A 1 105 ? -1.678 -1.492 -6.178 1.00 90.75 105 GLY A CA 1
ATOM 790 C C . GLY A 1 105 ? -2.913 -1.701 -7.046 1.00 90.75 105 GLY A C 1
ATOM 791 O O . GLY A 1 105 ? -4.037 -1.604 -6.557 1.00 90.75 105 GLY A O 1
ATOM 792 N N . LEU A 1 106 ? -2.695 -1.992 -8.331 1.00 90.50 106 LEU A N 1
ATOM 793 C CA . LEU A 1 106 ? -3.758 -2.062 -9.335 1.00 90.50 106 LEU A CA 1
ATOM 794 C C . LEU A 1 106 ? -4.776 -3.183 -9.066 1.00 90.50 106 LEU A C 1
ATOM 796 O O . LEU A 1 106 ? -5.944 -3.017 -9.382 1.00 90.50 106 LEU A O 1
ATOM 800 N N . ALA A 1 107 ? -4.342 -4.315 -8.504 1.00 81.25 107 ALA A N 1
ATOM 801 C CA . ALA A 1 107 ? -5.159 -5.530 -8.415 1.00 81.25 107 ALA A CA 1
ATOM 802 C C . ALA A 1 107 ? -6.447 -5.390 -7.575 1.00 81.25 107 ALA A C 1
ATOM 804 O O . ALA A 1 107 ? -7.333 -6.234 -7.685 1.00 81.25 107 ALA A O 1
ATOM 805 N N . HIS A 1 108 ? -6.580 -4.343 -6.752 1.00 76.38 108 HIS A N 1
ATOM 806 C CA . HIS A 1 108 ? -7.840 -4.065 -6.069 1.00 76.38 108 HIS A CA 1
ATOM 807 C C . HIS A 1 108 ? -8.792 -3.311 -6.991 1.00 76.38 108 HIS A C 1
ATOM 809 O O . HIS A 1 108 ? -8.566 -2.143 -7.304 1.00 76.38 108 HIS A O 1
ATOM 815 N N . LEU A 1 109 ? -9.904 -3.963 -7.323 1.00 66.25 109 LEU A N 1
ATOM 816 C CA . LEU A 1 109 ? -10.992 -3.369 -8.088 1.00 66.25 109 LEU A CA 1
ATOM 817 C C . LEU A 1 109 ? -11.618 -2.219 -7.294 1.00 66.25 109 LEU A C 1
ATOM 819 O O . LEU A 1 109 ? -12.264 -2.421 -6.264 1.00 66.25 109 LEU A O 1
ATOM 823 N N . HIS A 1 110 ? -11.408 -0.987 -7.738 1.00 66.69 110 HIS A N 1
ATOM 824 C CA . HIS A 1 110 ? -12.158 0.150 -7.221 1.00 66.69 110 HIS A CA 1
ATOM 825 C C . HIS A 1 110 ? -13.613 0.060 -7.700 1.00 66.69 110 HIS A C 1
ATOM 827 O O . HIS A 1 110 ? -13.880 -0.453 -8.781 1.00 66.69 110 HIS A O 1
ATOM 833 N N . ALA A 1 111 ? -14.559 0.626 -6.939 1.00 63.19 111 ALA A N 1
ATOM 834 C CA . ALA A 1 111 ? -16.011 0.466 -7.130 1.00 63.19 111 ALA A CA 1
ATOM 835 C C . ALA A 1 111 ? -16.552 0.720 -8.559 1.00 63.19 111 ALA A C 1
ATOM 837 O O . ALA A 1 111 ? -17.685 0.345 -8.857 1.00 63.19 111 ALA A O 1
ATOM 838 N N . HIS A 1 112 ? -15.765 1.339 -9.447 1.00 62.66 112 HIS A N 1
ATOM 839 C CA . HIS A 1 112 ? -16.137 1.638 -10.830 1.00 62.66 112 HIS A CA 1
ATOM 840 C C . HIS A 1 112 ? -15.005 1.449 -11.853 1.00 62.66 112 HIS A C 1
ATOM 842 O O . HIS A 1 112 ? -15.140 1.941 -12.979 1.00 62.66 112 HIS A O 1
ATOM 848 N N . ASP A 1 113 ? -13.894 0.789 -11.509 1.00 69.62 113 ASP A N 1
ATOM 849 C CA . ASP A 1 113 ? -12.909 0.472 -12.542 1.00 69.62 113 ASP A CA 1
ATOM 850 C C . ASP A 1 113 ? -13.434 -0.649 -13.457 1.00 69.62 113 ASP A C 1
ATOM 852 O O . ASP A 1 113 ? -14.122 -1.582 -13.053 1.00 69.62 113 ASP A O 1
ATOM 856 N N . LYS A 1 114 ? -13.214 -0.490 -14.764 1.00 77.25 114 LYS A N 1
ATOM 857 C CA . LYS A 1 114 ? -13.621 -1.472 -15.785 1.00 77.25 114 LYS A CA 1
ATOM 858 C C . LYS A 1 114 ? -12.407 -2.246 -16.292 1.00 77.25 114 LYS A C 1
ATOM 860 O O . LYS A 1 114 ? -12.314 -2.566 -17.472 1.00 77.25 114 LYS A O 1
ATOM 865 N N . THR A 1 115 ? -11.453 -2.491 -15.399 1.00 78.12 115 THR A N 1
ATOM 866 C CA . THR A 1 115 ? -10.149 -3.101 -15.694 1.00 78.12 115 THR A CA 1
ATOM 867 C C . THR A 1 115 ? -10.163 -4.617 -15.526 1.00 78.12 115 THR A C 1
ATOM 869 O O . THR A 1 115 ? -9.325 -5.280 -16.123 1.00 78.12 115 THR A O 1
ATOM 872 N N . ALA A 1 116 ? -11.149 -5.184 -14.817 1.00 73.75 116 ALA A N 1
ATOM 873 C CA . ALA A 1 116 ? -11.285 -6.631 -14.608 1.00 73.75 116 ALA A CA 1
ATOM 874 C C . ALA A 1 116 ? -11.363 -7.458 -15.910 1.00 73.75 116 ALA A C 1
ATOM 876 O O . ALA A 1 116 ? -11.060 -8.646 -15.905 1.00 73.75 116 ALA A O 1
ATOM 877 N N . GLY A 1 117 ? -11.771 -6.843 -17.028 1.00 77.00 117 GLY A N 1
ATOM 878 C CA . GLY A 1 117 ? -11.794 -7.486 -18.347 1.00 77.00 117 GLY A CA 1
ATOM 879 C C . GLY A 1 117 ? -10.460 -7.449 -19.103 1.00 77.00 117 GLY A C 1
ATOM 880 O O . GLY A 1 117 ? -10.373 -8.009 -20.193 1.00 77.00 117 GLY A O 1
ATOM 881 N N . VAL A 1 118 ? -9.436 -6.775 -18.571 1.00 82.00 118 VAL A N 1
ATOM 882 C CA . VAL A 1 118 ? -8.114 -6.671 -19.196 1.00 82.00 118 VAL A CA 1
ATOM 883 C C . VAL A 1 118 ? -7.212 -7.768 -18.637 1.00 82.00 118 VAL A C 1
ATOM 885 O O . VAL A 1 118 ? -6.886 -7.779 -17.451 1.00 82.00 118 VAL A O 1
ATOM 888 N N . ALA A 1 119 ? -6.788 -8.687 -19.503 1.00 85.31 119 ALA A N 1
ATOM 889 C CA . ALA A 1 119 ? -5.892 -9.781 -19.144 1.00 85.31 119 ALA A CA 1
ATOM 890 C C . ALA A 1 119 ? -4.441 -9.284 -19.013 1.00 85.31 119 ALA A C 1
ATOM 892 O O . ALA A 1 119 ? -3.633 -9.460 -19.915 1.00 85.31 119 ALA A O 1
ATOM 893 N N . LEU A 1 120 ? -4.133 -8.641 -17.885 1.00 86.69 120 LEU A N 1
ATOM 894 C CA . LEU A 1 120 ? -2.808 -8.089 -17.573 1.00 86.69 120 LEU A CA 1
ATOM 895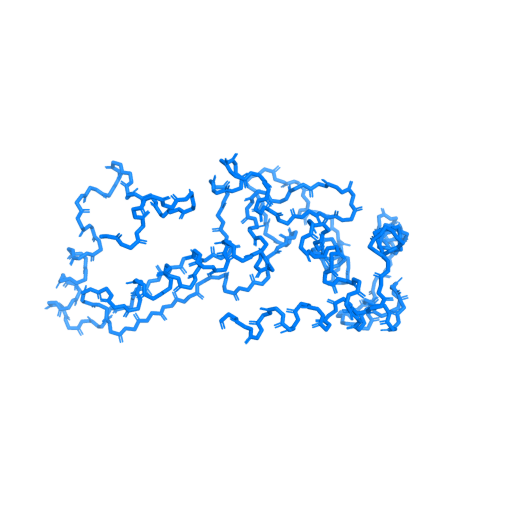 C C . LEU A 1 120 ? -1.752 -9.110 -17.144 1.00 86.69 120 LEU A C 1
ATOM 897 O O . LEU A 1 120 ? -0.625 -8.706 -16.887 1.00 86.69 120 LEU A O 1
ATOM 901 N N . GLY A 1 121 ? -2.154 -10.360 -16.901 1.00 89.25 121 GLY A N 1
ATOM 902 C CA . GLY A 1 121 ? -1.311 -11.355 -16.241 1.00 89.25 121 GLY A CA 1
ATOM 903 C C . GLY A 1 121 ? -0.724 -10.886 -14.900 1.00 89.25 121 GLY A C 1
ATOM 904 O O . GLY A 1 121 ? -1.053 -9.826 -14.360 1.00 89.25 121 GLY A O 1
ATOM 905 N N . GLU A 1 122 ? 0.137 -11.708 -14.308 1.00 91.19 122 GLU A N 1
ATOM 906 C CA . GLU A 1 122 ? 0.792 -11.366 -13.039 1.00 91.19 122 GLU A CA 1
ATOM 907 C C . GLU A 1 122 ? 1.897 -10.320 -13.241 1.00 91.19 122 GLU A C 1
ATOM 909 O O . GLU A 1 122 ? 2.091 -9.434 -12.399 1.00 91.19 122 GLU A O 1
ATOM 914 N N . ALA A 1 123 ? 2.596 -10.378 -14.379 1.00 93.50 123 ALA A N 1
ATOM 915 C CA . ALA A 1 123 ? 3.683 -9.463 -14.684 1.00 93.50 123 ALA A CA 1
ATOM 916 C C . ALA A 1 123 ? 3.159 -8.049 -14.965 1.00 93.50 123 ALA A C 1
ATOM 918 O O . ALA A 1 123 ? 3.645 -7.088 -14.357 1.00 93.50 123 ALA A O 1
ATOM 919 N N . GLY A 1 124 ? 2.124 -7.903 -15.799 1.00 93.81 124 GLY A N 1
ATOM 920 C CA . GLY A 1 124 ? 1.490 -6.607 -16.039 1.00 93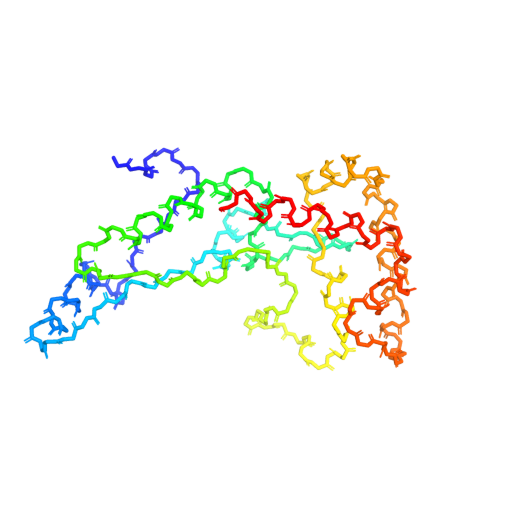.81 124 GLY A CA 1
ATOM 921 C C . GLY A 1 124 ? 0.858 -6.022 -14.773 1.00 93.81 124 GLY A C 1
ATOM 922 O O . GLY A 1 124 ? 1.038 -4.832 -14.495 1.00 93.81 124 GLY A O 1
ATOM 923 N N . GLN A 1 125 ? 0.215 -6.844 -13.932 1.00 93.25 125 GLN A N 1
ATOM 924 C CA . GLN A 1 125 ? -0.292 -6.398 -12.624 1.00 93.25 125 GLN A CA 1
ATOM 925 C C . GLN A 1 125 ? 0.824 -5.890 -11.702 1.00 93.25 125 GLN A C 1
ATOM 927 O O . GLN A 1 125 ? 0.662 -4.846 -11.058 1.00 93.25 125 GLN A O 1
ATOM 932 N N . TYR A 1 126 ? 1.964 -6.588 -11.639 1.00 95.62 126 TYR A N 1
ATOM 933 C CA . TYR A 1 126 ? 3.120 -6.148 -10.856 1.00 95.62 126 TYR A CA 1
ATOM 934 C C . TYR A 1 126 ? 3.649 -4.801 -11.357 1.00 95.62 126 TYR A C 1
ATOM 936 O O . TYR A 1 126 ? 3.805 -3.874 -10.557 1.00 95.62 126 TYR A O 1
ATOM 944 N N . LEU A 1 127 ? 3.876 -4.678 -12.668 1.00 96.25 127 LEU A N 1
ATOM 945 C CA . LEU A 1 127 ? 4.396 -3.471 -13.315 1.00 96.25 127 LEU A CA 1
ATOM 946 C C . LEU A 1 127 ? 3.467 -2.268 -13.115 1.00 96.25 127 LEU A C 1
ATOM 948 O O . LEU A 1 127 ? 3.924 -1.187 -12.739 1.00 96.25 127 LEU A O 1
ATOM 952 N N . MET A 1 128 ? 2.157 -2.469 -13.263 1.00 95.50 128 MET A N 1
ATOM 953 C CA . MET A 1 128 ? 1.149 -1.440 -12.992 1.00 95.50 128 MET A CA 1
ATOM 954 C C . MET A 1 128 ? 1.024 -1.072 -11.512 1.00 95.50 128 MET A C 1
ATOM 956 O O . MET A 1 128 ? 0.487 -0.010 -11.194 1.00 95.50 128 MET A O 1
ATOM 960 N N . SER A 1 129 ? 1.510 -1.924 -10.610 1.00 96.38 129 SER A N 1
ATOM 961 C CA . SER A 1 129 ? 1.493 -1.700 -9.161 1.00 96.38 129 SER A CA 1
ATOM 962 C C . SER A 1 129 ? 2.798 -1.108 -8.618 1.00 96.38 129 SER A C 1
ATOM 964 O O . SER A 1 129 ? 2.889 -0.841 -7.418 1.00 96.38 129 SER A O 1
ATOM 966 N N . LEU A 1 130 ? 3.815 -0.894 -9.460 1.00 98.25 130 LEU A N 1
ATOM 967 C CA . LEU A 1 130 ? 5.008 -0.148 -9.065 1.00 98.25 130 LEU A CA 1
ATOM 968 C C . LEU A 1 130 ? 4.644 1.310 -8.769 1.00 98.25 130 LEU A C 1
ATOM 970 O O . LEU A 1 130 ? 3.836 1.923 -9.465 1.00 98.25 130 LEU A O 1
ATOM 974 N N . CYS A 1 131 ? 5.250 1.859 -7.718 1.00 98.56 131 CYS A N 1
ATOM 975 C CA . CYS A 1 131 ? 4.934 3.187 -7.218 1.00 98.56 131 CYS A CA 1
ATOM 976 C C . CYS A 1 131 ? 6.043 4.179 -7.571 1.00 98.56 131 CYS A C 1
ATOM 978 O O . CYS A 1 131 ? 7.203 3.955 -7.261 1.00 98.56 131 CYS A O 1
ATOM 980 N N . PHE A 1 132 ? 5.676 5.322 -8.135 1.00 98.69 132 PHE A N 1
ATOM 981 C CA . PHE A 1 132 ? 6.555 6.423 -8.518 1.00 98.69 132 PHE A CA 1
ATOM 982 C C . PHE A 1 132 ? 6.237 7.694 -7.714 1.00 98.69 132 PHE A C 1
ATOM 984 O O . PHE A 1 132 ? 6.482 8.810 -8.172 1.00 98.69 132 PHE A O 1
ATOM 991 N N . CYS A 1 133 ? 5.702 7.554 -6.492 1.00 98.62 133 CYS A N 1
ATOM 992 C CA . CYS A 1 133 ? 5.623 8.675 -5.553 1.00 98.62 133 CYS A CA 1
ATOM 993 C C . CYS A 1 133 ? 7.040 9.136 -5.144 1.00 98.62 133 CYS A C 1
ATOM 995 O O . CYS A 1 133 ? 7.988 8.358 -5.285 1.00 98.62 133 CYS A O 1
ATOM 997 N N . PRO A 1 134 ? 7.218 10.352 -4.588 1.00 98.44 134 PRO A N 1
ATOM 998 C CA . PRO A 1 134 ? 8.547 10.886 -4.267 1.00 98.44 134 PRO A CA 1
ATOM 999 C C . PRO A 1 134 ? 9.432 9.929 -3.454 1.00 98.44 134 PRO A C 1
ATOM 1001 O O . PRO A 1 134 ? 10.602 9.759 -3.776 1.00 98.44 134 PRO A O 1
ATOM 1004 N N . TYR A 1 135 ? 8.860 9.225 -2.471 1.00 98.44 135 TYR A N 1
ATOM 1005 C CA . TYR A 1 135 ? 9.594 8.256 -1.651 1.00 98.44 135 TYR A CA 1
ATOM 1006 C C . TYR A 1 135 ? 10.077 7.036 -2.435 1.00 98.44 135 TYR A C 1
ATOM 1008 O O . TYR A 1 135 ? 11.203 6.594 -2.239 1.00 98.44 135 TYR A O 1
ATOM 1016 N N . CYS A 1 136 ? 9.250 6.490 -3.330 1.00 98.69 136 CYS A N 1
ATOM 1017 C CA . CYS A 1 136 ? 9.670 5.352 -4.146 1.00 98.69 136 CYS A CA 1
ATOM 1018 C C . CYS A 1 136 ? 10.654 5.773 -5.235 1.00 98.69 136 CYS A C 1
ATOM 1020 O O . CYS A 1 136 ? 11.576 5.024 -5.519 1.00 98.69 136 CYS A O 1
ATOM 1022 N N . ARG A 1 137 ? 10.526 6.989 -5.784 1.00 98.69 137 ARG A N 1
ATOM 1023 C CA . ARG A 1 137 ? 11.517 7.540 -6.718 1.00 98.69 137 ARG A CA 1
ATOM 1024 C C . ARG A 1 137 ? 12.897 7.656 -6.068 1.00 98.69 137 ARG A C 1
ATOM 1026 O O . ARG A 1 137 ? 13.872 7.229 -6.674 1.00 98.69 137 ARG A O 1
ATOM 1033 N N . THR A 1 138 ? 12.970 8.165 -4.836 1.00 98.50 138 THR A N 1
ATOM 1034 C CA . THR A 1 138 ? 14.218 8.181 -4.056 1.00 98.50 138 THR A CA 1
ATOM 1035 C C . THR A 1 138 ? 14.718 6.765 -3.769 1.00 98.50 138 THR A C 1
ATOM 1037 O O . THR A 1 138 ? 15.883 6.479 -4.022 1.00 98.50 138 THR A O 1
ATOM 1040 N N . GLY A 1 139 ? 13.837 5.866 -3.319 1.00 98.12 139 GLY A N 1
ATOM 1041 C CA . GLY A 1 139 ? 14.191 4.475 -3.023 1.00 98.12 139 GLY A CA 1
ATOM 1042 C C . GLY A 1 139 ? 14.736 3.709 -4.226 1.00 98.12 139 GLY A C 1
ATOM 1043 O O . GLY A 1 139 ? 15.711 2.981 -4.111 1.00 98.12 139 GLY A O 1
ATOM 1044 N N . TYR A 1 140 ? 14.184 3.920 -5.420 1.00 98.62 140 TYR A N 1
ATOM 1045 C CA . TYR A 1 140 ? 14.751 3.359 -6.647 1.00 98.62 140 TYR A CA 1
ATOM 1046 C C . TYR A 1 140 ? 16.186 3.848 -6.895 1.00 98.62 140 TYR A C 1
ATOM 1048 O O . TYR A 1 140 ? 17.033 3.047 -7.289 1.00 98.62 140 TYR A O 1
ATOM 1056 N N . GLY A 1 141 ? 16.491 5.111 -6.581 1.00 98.38 141 GLY A N 1
ATOM 1057 C CA . GLY A 1 141 ? 17.851 5.655 -6.646 1.00 98.38 141 GLY A CA 1
ATOM 1058 C C . GLY A 1 141 ? 18.840 4.949 -5.712 1.00 98.38 141 GLY A C 1
ATOM 1059 O O . GLY A 1 141 ? 19.977 4.698 -6.109 1.00 98.38 141 GLY A O 1
ATOM 1060 N N . GLU A 1 142 ? 18.405 4.550 -4.513 1.00 97.69 142 GLU A N 1
ATOM 1061 C CA . GLU A 1 142 ? 19.211 3.755 -3.565 1.00 97.69 142 GLU A CA 1
ATOM 1062 C C . GLU A 1 142 ? 19.554 2.363 -4.128 1.00 97.69 142 GLU A C 1
ATOM 1064 O O . GLU A 1 142 ? 20.601 1.798 -3.819 1.00 97.69 142 GLU A O 1
ATOM 1069 N N . HIS A 1 143 ? 18.714 1.850 -5.031 1.00 97.44 143 HIS A N 1
ATOM 1070 C CA . HIS A 1 143 ? 18.912 0.599 -5.770 1.00 97.44 143 HIS A CA 1
ATOM 1071 C C . HIS A 1 143 ? 19.514 0.822 -7.172 1.00 97.44 143 HIS A C 1
ATOM 1073 O O . HIS A 1 143 ? 19.395 -0.030 -8.050 1.00 97.44 143 HIS A O 1
ATOM 1079 N N . SER A 1 144 ? 20.196 1.955 -7.387 1.00 97.62 144 SER A N 1
ATOM 1080 C CA . SER A 1 144 ? 20.875 2.319 -8.646 1.00 97.62 144 SER A CA 1
ATOM 1081 C C . SER A 1 144 ? 19.958 2.420 -9.874 1.00 97.62 144 SER A C 1
ATOM 1083 O O . SER A 1 144 ? 20.411 2.257 -11.009 1.00 97.62 144 SER A O 1
ATOM 1085 N N . LEU A 1 145 ? 18.671 2.709 -9.671 1.00 98.38 145 LEU A N 1
ATOM 1086 C CA . LEU A 1 145 ? 17.712 2.963 -10.744 1.00 98.38 145 LEU A CA 1
ATOM 1087 C C . LEU A 1 145 ? 17.393 4.457 -10.854 1.00 98.38 145 LEU A C 1
ATOM 1089 O O . LEU A 1 145 ? 17.086 5.125 -9.870 1.00 98.38 145 LEU A O 1
ATOM 1093 N N . ASP A 1 146 ? 17.375 4.970 -12.082 1.00 98.50 146 ASP A N 1
ATOM 1094 C CA . ASP A 1 146 ? 16.762 6.265 -12.375 1.00 98.50 146 ASP A CA 1
ATOM 1095 C C . ASP A 1 146 ? 15.243 6.086 -12.493 1.00 98.50 146 ASP A C 1
ATOM 1097 O O . ASP A 1 146 ? 14.763 5.288 -13.302 1.00 98.50 146 ASP A O 1
ATOM 1101 N N . ALA A 1 147 ? 14.476 6.810 -11.677 1.00 98.38 147 ALA A N 1
ATOM 1102 C CA . ALA A 1 147 ? 13.035 6.606 -11.586 1.00 98.38 147 ALA A CA 1
ATOM 1103 C C . ALA A 1 147 ? 12.273 6.988 -12.869 1.00 98.38 147 ALA A C 1
ATOM 1105 O O . ALA A 1 147 ? 11.240 6.382 -13.154 1.00 98.38 147 ALA A O 1
ATOM 1106 N N . ASP A 1 148 ? 12.760 7.954 -13.654 1.00 98.56 148 ASP A N 1
ATOM 1107 C CA . ASP A 1 148 ? 12.118 8.348 -14.915 1.00 98.56 148 ASP A CA 1
ATOM 1108 C C . ASP A 1 148 ? 12.412 7.349 -16.028 1.00 98.56 148 ASP A C 1
ATOM 1110 O O . ASP A 1 148 ? 11.504 6.966 -16.774 1.00 98.56 148 ASP A O 1
ATOM 1114 N N . ARG A 1 149 ? 13.653 6.857 -16.097 1.00 98.69 149 ARG A N 1
ATOM 1115 C CA . ARG A 1 149 ? 14.028 5.749 -16.981 1.00 98.69 149 ARG A CA 1
ATOM 1116 C C . ARG A 1 149 ? 13.281 4.478 -16.610 1.00 98.69 149 ARG A C 1
ATOM 1118 O O . ARG A 1 149 ? 12.797 3.805 -17.512 1.00 98.69 149 ARG A O 1
ATOM 1125 N N . LEU A 1 150 ? 13.131 4.179 -15.318 1.00 98.81 150 LEU A N 1
ATOM 1126 C CA . LEU A 1 150 ? 12.337 3.046 -14.850 1.00 98.81 150 LEU A CA 1
ATOM 1127 C C . LEU A 1 150 ? 10.869 3.205 -15.254 1.00 98.81 150 LEU A C 1
ATOM 1129 O O . LEU A 1 150 ? 10.301 2.276 -15.814 1.00 98.81 150 LEU A O 1
ATOM 1133 N N . ALA A 1 151 ? 10.258 4.372 -15.031 1.00 98.81 151 ALA A N 1
ATOM 1134 C CA . ALA A 1 151 ? 8.873 4.609 -15.436 1.00 98.81 151 ALA A CA 1
ATOM 1135 C C . ALA A 1 151 ? 8.702 4.432 -16.953 1.00 98.81 151 ALA A C 1
ATOM 1137 O O . ALA A 1 151 ? 7.748 3.801 -17.400 1.00 98.81 151 ALA A O 1
ATOM 1138 N N . HIS A 1 152 ? 9.644 4.940 -17.753 1.00 98.75 152 HIS A N 1
ATOM 1139 C CA . HIS A 1 152 ? 9.649 4.723 -19.198 1.00 98.75 152 HIS A CA 1
ATOM 1140 C C . HIS A 1 152 ? 9.793 3.238 -19.561 1.00 98.75 152 HIS A C 1
ATOM 1142 O O . HIS A 1 152 ? 9.000 2.743 -20.357 1.00 98.75 152 HIS A O 1
ATOM 1148 N N . ALA A 1 153 ? 10.735 2.520 -18.945 1.00 98.69 153 ALA A N 1
ATOM 1149 C CA . ALA A 1 153 ? 10.938 1.090 -19.166 1.00 98.69 153 ALA A CA 1
ATOM 1150 C C . ALA A 1 153 ? 9.685 0.277 -18.817 1.00 98.69 153 ALA A C 1
ATOM 1152 O O . ALA A 1 153 ? 9.290 -0.577 -19.599 1.00 98.69 153 ALA A O 1
ATOM 1153 N N . VAL A 1 154 ? 9.008 0.598 -17.710 1.00 98.56 154 VAL A N 1
ATOM 1154 C CA . VAL A 1 154 ? 7.737 -0.030 -17.321 1.00 98.56 154 VAL A CA 1
ATOM 1155 C C . VAL A 1 154 ? 6.652 0.214 -18.371 1.00 98.56 154 VAL A C 1
ATOM 1157 O O . VAL A 1 154 ? 5.967 -0.723 -18.769 1.00 98.56 154 VAL A O 1
ATOM 1160 N N . ARG A 1 155 ? 6.501 1.447 -18.869 1.00 98.56 155 ARG A N 1
ATOM 1161 C CA . ARG A 1 155 ? 5.509 1.749 -19.917 1.00 98.56 155 ARG A CA 1
ATOM 1162 C C . ARG A 1 155 ? 5.808 1.016 -21.228 1.00 98.56 155 ARG A C 1
ATOM 1164 O O . ARG A 1 155 ? 4.872 0.553 -21.871 1.00 98.56 155 ARG A O 1
ATOM 1171 N N . THR A 1 156 ? 7.081 0.898 -21.604 1.00 98.06 156 THR A N 1
ATOM 1172 C CA . THR A 1 156 ? 7.520 0.130 -22.782 1.00 98.06 156 THR A CA 1
ATOM 1173 C C . THR A 1 156 ? 7.276 -1.367 -22.589 1.00 98.06 156 THR A C 1
ATOM 1175 O O . THR A 1 156 ? 6.750 -2.020 -23.482 1.00 98.06 156 THR A O 1
ATOM 1178 N N . ALA A 1 157 ? 7.587 -1.899 -21.408 1.00 96.25 157 ALA A N 1
ATOM 1179 C CA . ALA A 1 157 ? 7.356 -3.291 -21.029 1.00 96.25 157 ALA A CA 1
ATOM 1180 C C . ALA A 1 157 ? 5.867 -3.679 -21.051 1.00 96.25 157 ALA A C 1
ATOM 1182 O O . ALA A 1 157 ? 5.527 -4.810 -21.379 1.00 96.25 157 ALA A O 1
ATOM 1183 N N . LEU A 1 158 ? 4.972 -2.739 -20.740 1.00 94.81 158 LEU A N 1
ATOM 1184 C CA . LEU A 1 158 ? 3.526 -2.953 -20.788 1.00 94.81 158 LEU A CA 1
ATOM 1185 C C . LEU A 1 158 ? 2.935 -2.847 -22.207 1.00 94.81 158 LEU A C 1
ATOM 1187 O O . LEU A 1 158 ? 1.800 -3.255 -22.423 1.00 94.81 158 LEU A O 1
ATOM 1191 N N . GLU A 1 159 ? 3.663 -2.320 -23.196 1.00 94.50 159 GLU A N 1
ATOM 1192 C CA . GLU A 1 159 ? 3.134 -2.113 -24.554 1.00 94.50 159 GLU A CA 1
ATOM 1193 C C . GLU A 1 159 ? 2.658 -3.410 -25.245 1.00 94.50 159 GLU A C 1
ATOM 1195 O O . GLU A 1 159 ? 1.539 -3.411 -25.770 1.00 94.50 159 GLU A O 1
ATOM 1200 N N . PRO A 1 160 ? 3.390 -4.541 -25.179 1.00 90.38 160 PRO A N 1
ATOM 1201 C CA . PRO A 1 160 ? 2.907 -5.824 -25.693 1.00 90.38 160 PRO A CA 1
ATOM 1202 C C . PRO A 1 160 ? 1.673 -6.350 -24.950 1.00 90.38 160 PRO A C 1
ATOM 1204 O O . PRO A 1 160 ? 0.782 -6.924 -25.578 1.00 90.38 160 PRO A O 1
ATOM 1207 N N . VAL A 1 161 ? 1.592 -6.110 -23.638 1.00 88.88 161 VAL A N 1
ATOM 1208 C CA . VAL A 1 161 ? 0.453 -6.504 -22.791 1.00 88.88 161 VAL A CA 1
ATOM 1209 C C . VAL A 1 161 ? -0.819 -5.806 -23.264 1.00 88.88 161 VAL A C 1
ATOM 1211 O O . VAL A 1 161 ? -1.841 -6.445 -23.509 1.00 88.88 161 VAL A O 1
ATOM 1214 N N . TRP A 1 162 ? -0.739 -4.498 -23.522 1.00 89.44 162 TRP A N 1
ATOM 1215 C CA . TRP A 1 162 ? -1.862 -3.724 -24.061 1.00 89.44 162 TRP A CA 1
ATOM 1216 C C . TRP A 1 162 ? -2.299 -4.168 -25.460 1.00 89.44 162 TRP A C 1
ATOM 1218 O O . TRP A 1 162 ? -3.443 -3.934 -25.847 1.00 89.44 162 TRP A O 1
ATOM 1228 N N . ARG A 1 163 ? -1.411 -4.819 -26.221 1.00 90.19 163 ARG A N 1
ATOM 1229 C CA . ARG A 1 163 ? -1.719 -5.414 -27.530 1.00 90.19 163 ARG A CA 1
ATOM 1230 C C . ARG A 1 163 ? -2.254 -6.847 -27.440 1.00 90.19 163 ARG A C 1
ATOM 1232 O O . ARG A 1 163 ? -2.559 -7.425 -28.481 1.00 90.19 163 ARG A O 1
ATOM 1239 N N . GLY A 1 164 ? -2.380 -7.410 -26.238 1.00 86.50 164 GLY A N 1
ATOM 1240 C CA . GLY A 1 164 ? -2.862 -8.774 -26.017 1.00 86.50 164 GLY A CA 1
ATOM 1241 C C . GLY A 1 164 ? -1.829 -9.854 -26.337 1.00 86.50 164 GLY A C 1
ATOM 1242 O O . GLY A 1 164 ? -2.208 -10.968 -26.698 1.00 86.50 164 GLY A O 1
ATOM 1243 N N . ALA A 1 165 ? -0.532 -9.538 -26.260 1.00 85.50 165 ALA A N 1
ATOM 1244 C CA . ALA A 1 165 ? 0.506 -10.556 -26.368 1.00 85.50 165 ALA A CA 1
ATOM 1245 C C . ALA A 1 165 ? 0.393 -11.559 -25.201 1.00 85.50 165 ALA A C 1
ATOM 1247 O O . ALA A 1 165 ? 0.079 -11.151 -24.083 1.00 85.50 165 ALA A O 1
ATOM 1248 N N . PRO A 1 166 ? 0.653 -12.857 -25.433 1.00 74.69 166 PRO A N 1
ATOM 1249 C CA . PRO A 1 166 ? 0.676 -13.839 -24.357 1.00 74.69 166 PRO A CA 1
ATOM 1250 C C . PRO A 1 166 ? 1.794 -13.518 -23.361 1.00 74.69 166 PRO A C 1
ATOM 1252 O O . PRO A 1 166 ? 2.904 -13.146 -23.755 1.00 74.69 166 PRO A O 1
ATOM 1255 N N . GLU A 1 167 ? 1.497 -13.691 -22.078 1.00 73.44 167 GLU A N 1
ATOM 1256 C CA . GLU A 1 167 ? 2.435 -13.447 -20.986 1.00 73.44 167 GLU A CA 1
ATOM 1257 C C . GLU A 1 167 ? 2.960 -14.751 -20.395 1.00 73.44 167 GLU A C 1
ATOM 1259 O O . GLU A 1 167 ? 2.233 -15.739 -20.290 1.00 73.44 167 GLU A O 1
ATOM 1264 N N . ASP A 1 168 ? 4.225 -14.721 -19.975 1.00 79.19 168 ASP A N 1
ATOM 1265 C CA . ASP A 1 168 ? 4.750 -15.737 -19.071 1.00 79.19 168 ASP A CA 1
ATOM 1266 C C . ASP A 1 168 ? 4.248 -15.436 -17.653 1.00 79.19 168 ASP A C 1
ATOM 1268 O O . ASP A 1 168 ? 4.180 -14.276 -17.237 1.00 79.19 168 ASP A O 1
ATOM 1272 N N . GLU A 1 169 ? 3.910 -16.481 -16.904 1.00 81.38 169 GLU A N 1
ATOM 1273 C CA . GLU A 1 169 ? 3.369 -16.342 -15.553 1.00 81.38 169 GLU A CA 1
ATOM 1274 C C . GLU A 1 169 ? 4.446 -15.925 -14.534 1.00 81.38 169 GLU A C 1
ATOM 1276 O O . GLU A 1 169 ? 5.645 -16.207 -14.670 1.00 81.38 169 GLU A O 1
ATOM 1281 N N . GLY A 1 170 ? 4.006 -15.252 -13.473 1.00 88.69 170 GLY A N 1
ATOM 1282 C CA . GLY A 1 170 ? 4.820 -14.932 -12.311 1.00 88.69 170 GLY A CA 1
ATOM 1283 C C . GLY A 1 170 ? 6.029 -14.042 -12.559 1.00 88.69 170 GLY A C 1
ATOM 1284 O O . GLY A 1 170 ? 6.071 -13.151 -13.410 1.00 88.69 170 GLY A O 1
ATOM 1285 N N . TRP A 1 171 ? 7.037 -14.265 -11.718 1.00 94.69 171 TRP A N 1
ATOM 1286 C CA . TRP A 1 171 ? 8.235 -13.433 -11.655 1.00 94.69 171 TRP A CA 1
ATOM 1287 C C . TRP A 1 171 ? 9.089 -13.505 -12.930 1.00 94.69 171 TRP A C 1
ATOM 1289 O O . TRP A 1 171 ? 9.679 -12.501 -13.32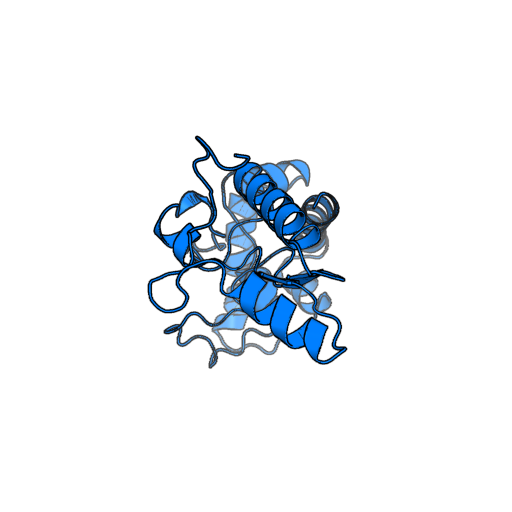3 1.00 94.69 171 TRP A O 1
ATOM 1299 N N . ALA A 1 172 ? 9.098 -14.655 -13.611 1.00 94.44 172 ALA A N 1
ATOM 1300 C CA . ALA A 1 172 ? 9.810 -14.823 -14.876 1.00 94.44 172 ALA A CA 1
ATOM 1301 C C . ALA A 1 172 ? 9.273 -13.873 -15.961 1.00 94.44 172 ALA A C 1
ATOM 1303 O O . ALA A 1 172 ? 10.055 -13.298 -16.720 1.00 94.44 172 ALA A O 1
ATOM 1304 N N . GLY A 1 173 ? 7.954 -13.635 -15.985 1.00 94.38 173 GLY A N 1
ATOM 1305 C CA . GLY A 1 173 ? 7.339 -12.636 -16.857 1.00 94.38 173 GLY A CA 1
ATOM 1306 C C . GLY A 1 173 ? 7.836 -11.218 -16.564 1.00 94.38 173 GLY A C 1
ATOM 1307 O O . GLY A 1 173 ? 8.185 -10.482 -17.485 1.00 94.38 173 GLY A O 1
ATOM 1308 N N . VAL A 1 174 ? 7.966 -10.844 -15.285 1.00 96.44 174 VAL A N 1
ATOM 1309 C CA . VAL A 1 174 ? 8.503 -9.527 -14.888 1.00 96.44 174 VAL A CA 1
ATOM 1310 C C . VAL A 1 174 ? 9.952 -9.356 -15.351 1.00 96.44 174 VAL A C 1
ATOM 1312 O O . VAL A 1 174 ? 10.295 -8.316 -15.914 1.00 96.44 174 VAL A O 1
ATOM 1315 N N . GLU A 1 175 ? 10.802 -10.365 -15.150 1.00 96.94 175 GLU A N 1
ATOM 1316 C CA . GLU A 1 175 ? 12.211 -10.330 -15.567 1.00 96.94 175 GLU A CA 1
ATOM 1317 C C . GLU A 1 175 ? 12.363 -10.268 -17.088 1.00 96.94 175 GLU A C 1
ATOM 1319 O O . GLU A 1 175 ? 13.201 -9.517 -17.587 1.00 96.94 175 GLU A O 1
ATOM 1324 N N . LYS A 1 176 ? 11.525 -10.993 -17.834 1.00 94.81 176 LYS A N 1
ATOM 1325 C CA . LYS A 1 176 ? 11.500 -10.936 -19.300 1.00 94.81 176 LYS A CA 1
ATOM 1326 C C . LYS A 1 176 ? 11.076 -9.563 -19.819 1.00 94.81 176 LYS A C 1
ATOM 1328 O O . LYS A 1 176 ? 11.669 -9.070 -20.774 1.00 94.81 176 LYS A O 1
ATOM 1333 N N . LEU A 1 177 ? 10.057 -8.959 -19.207 1.00 94.62 177 LEU A N 1
ATOM 1334 C CA . LEU A 1 177 ? 9.504 -7.677 -19.640 1.00 94.62 177 LEU A CA 1
ATOM 1335 C C . LEU A 1 177 ? 10.404 -6.489 -19.274 1.00 94.62 177 LEU A C 1
ATOM 1337 O O . LEU A 1 177 ? 10.597 -5.589 -20.089 1.00 94.62 177 LEU A O 1
ATOM 1341 N N . LEU A 1 178 ? 10.942 -6.468 -18.052 1.00 96.44 178 LEU A N 1
ATOM 1342 C CA . LEU A 1 178 ? 11.666 -5.314 -17.505 1.00 96.44 178 LEU A CA 1
ATOM 1343 C C . LEU A 1 178 ? 13.196 -5.478 -17.541 1.00 96.44 178 LEU A C 1
ATOM 1345 O O . LEU A 1 178 ? 13.923 -4.500 -17.374 1.00 96.44 178 LEU A O 1
ATOM 1349 N N . GLY A 1 179 ? 13.684 -6.698 -17.763 1.00 97.56 179 GLY A N 1
ATOM 1350 C CA . GLY A 1 179 ? 15.079 -7.085 -17.581 1.00 97.56 179 GLY A CA 1
ATOM 1351 C C . GLY A 1 179 ? 15.358 -7.534 -16.144 1.00 97.56 179 GLY A C 1
ATOM 1352 O O . GLY A 1 179 ? 14.928 -6.897 -15.181 1.00 97.56 179 GLY A O 1
ATOM 1353 N N . GLU A 1 180 ? 16.117 -8.622 -15.995 1.00 97.56 180 GLU A N 1
ATOM 1354 C CA . GLU A 1 180 ? 16.376 -9.286 -14.708 1.00 97.56 180 GLU A CA 1
ATOM 1355 C C . GLU A 1 180 ? 16.937 -8.336 -13.636 1.00 97.56 180 GLU A C 1
ATOM 1357 O O . GLU A 1 180 ? 16.456 -8.303 -12.502 1.00 97.56 180 GLU A O 1
ATOM 1362 N N . SER A 1 181 ? 17.938 -7.523 -13.989 1.00 98.00 181 SER A N 1
ATOM 1363 C CA . SER A 1 181 ? 18.578 -6.598 -13.047 1.00 98.00 181 SER A CA 1
ATOM 1364 C C . SER A 1 181 ? 17.614 -5.516 -12.556 1.00 98.00 181 SER A C 1
ATOM 1366 O O . SER A 1 181 ? 17.543 -5.245 -11.356 1.00 98.00 181 SER A O 1
ATOM 1368 N N . THR A 1 182 ? 16.834 -4.927 -13.464 1.00 98.44 182 THR A N 1
ATOM 1369 C CA . THR A 1 182 ? 15.853 -3.890 -13.139 1.00 98.44 182 THR A CA 1
ATOM 1370 C C . THR A 1 182 ? 14.692 -4.459 -12.329 1.00 98.44 182 THR A C 1
ATOM 1372 O O . THR A 1 182 ? 14.351 -3.889 -11.293 1.00 98.44 182 THR A O 1
ATOM 1375 N N . ALA A 1 183 ? 14.138 -5.610 -12.724 1.00 98.25 183 ALA A N 1
ATOM 1376 C CA . ALA A 1 183 ? 13.095 -6.309 -11.972 1.00 98.25 183 ALA A CA 1
ATOM 1377 C C . ALA A 1 183 ? 13.547 -6.639 -10.541 1.00 98.25 183 ALA A C 1
ATOM 1379 O O . ALA A 1 183 ? 12.843 -6.369 -9.564 1.00 98.25 183 ALA A O 1
ATOM 1380 N N . ARG A 1 184 ? 14.765 -7.165 -10.383 1.00 98.31 184 ARG A N 1
ATOM 1381 C CA . ARG A 1 184 ? 15.327 -7.470 -9.064 1.00 98.31 184 ARG A CA 1
ATOM 1382 C C . ARG A 1 184 ? 15.451 -6.226 -8.191 1.00 98.31 184 ARG A C 1
ATOM 1384 O O . ARG A 1 184 ? 15.089 -6.285 -7.019 1.00 98.31 184 ARG A O 1
ATOM 1391 N N . ALA A 1 185 ? 15.906 -5.107 -8.747 1.00 98.50 185 ALA A N 1
ATOM 1392 C CA . ALA A 1 185 ? 16.026 -3.848 -8.017 1.00 98.50 185 ALA A CA 1
ATOM 1393 C C . ALA A 1 185 ? 14.656 -3.287 -7.579 1.00 98.50 185 ALA A C 1
ATOM 1395 O O . ALA A 1 185 ? 14.510 -2.855 -6.433 1.00 98.50 185 ALA A O 1
ATOM 1396 N N . THR A 1 186 ? 13.608 -3.365 -8.415 1.00 98.31 186 THR A N 1
ATOM 1397 C CA . THR A 1 186 ? 12.258 -2.936 -7.994 1.00 98.31 186 THR A CA 1
ATOM 1398 C C . THR A 1 186 ? 11.696 -3.806 -6.873 1.00 98.31 186 THR A C 1
ATOM 1400 O O . THR A 1 186 ? 11.034 -3.297 -5.963 1.00 98.31 186 THR A O 1
ATOM 1403 N N . ARG A 1 187 ? 11.964 -5.116 -6.905 1.00 97.69 187 ARG A N 1
ATOM 1404 C CA . ARG A 1 187 ? 11.569 -6.049 -5.843 1.00 97.69 187 ARG A CA 1
ATOM 1405 C C . ARG A 1 187 ? 12.368 -5.840 -4.565 1.00 97.69 187 ARG A C 1
ATOM 1407 O O . ARG A 1 187 ? 11.755 -5.815 -3.502 1.00 97.69 187 ARG A O 1
ATOM 1414 N N . ALA A 1 188 ? 13.677 -5.621 -4.664 1.00 98.19 188 ALA A N 1
ATOM 1415 C CA . ALA A 1 188 ? 14.536 -5.352 -3.516 1.00 98.19 188 ALA A CA 1
ATOM 1416 C C . ALA A 1 188 ? 14.038 -4.136 -2.722 1.00 98.19 188 ALA A C 1
ATOM 1418 O O . ALA A 1 188 ? 13.843 -4.245 -1.512 1.00 98.19 188 ALA A O 1
ATOM 1419 N N . TRP A 1 189 ? 13.699 -3.035 -3.405 1.00 98.12 189 TRP A N 1
ATOM 1420 C CA . TRP A 1 189 ? 13.070 -1.873 -2.770 1.00 98.12 189 TRP A CA 1
ATOM 1421 C C . TRP A 1 189 ? 11.762 -2.230 -2.044 1.00 98.12 189 TRP A C 1
ATOM 1423 O O . TRP A 1 189 ? 11.561 -1.867 -0.881 1.00 98.12 189 TRP A O 1
ATOM 1433 N N . ARG A 1 190 ? 10.857 -2.969 -2.704 1.00 97.06 190 ARG A N 1
ATOM 1434 C CA . ARG A 1 190 ? 9.573 -3.358 -2.097 1.00 97.06 190 ARG A CA 1
ATOM 1435 C C . ARG A 1 190 ? 9.769 -4.252 -0.873 1.00 97.06 190 ARG A C 1
ATOM 1437 O O . ARG A 1 190 ? 9.132 -4.008 0.150 1.00 97.06 190 ARG A O 1
ATOM 1444 N N . GLU A 1 191 ? 10.645 -5.247 -0.951 1.00 96.88 191 GLU A N 1
ATOM 1445 C CA . GLU A 1 191 ? 10.932 -6.171 0.151 1.00 96.88 191 GLU A CA 1
ATOM 1446 C C . GLU A 1 191 ? 11.613 -5.477 1.332 1.00 96.88 191 GLU A C 1
ATOM 1448 O O . GLU A 1 191 ? 11.290 -5.767 2.482 1.00 96.88 191 GLU A O 1
ATOM 1453 N N . GLU A 1 192 ? 12.535 -4.553 1.072 1.00 96.56 192 GLU A N 1
ATOM 1454 C CA . GLU A 1 192 ? 13.198 -3.765 2.110 1.00 96.56 192 GLU A CA 1
ATOM 1455 C C . GLU A 1 192 ? 12.191 -2.902 2.879 1.00 96.56 192 GLU A C 1
ATOM 1457 O O . GLU A 1 192 ? 12.168 -2.897 4.110 1.00 96.56 192 GLU A O 1
ATOM 1462 N N . ARG A 1 193 ? 11.294 -2.214 2.165 1.00 95.69 193 ARG A N 1
ATOM 1463 C CA . ARG A 1 193 ? 10.239 -1.417 2.804 1.00 95.69 193 ARG A CA 1
ATOM 1464 C C . ARG A 1 193 ? 9.184 -2.282 3.494 1.00 95.69 193 ARG A C 1
ATOM 1466 O O . ARG A 1 193 ? 8.678 -1.879 4.537 1.00 95.69 193 ARG A O 1
ATOM 1473 N N . ALA A 1 194 ? 8.859 -3.458 2.962 1.00 94.12 194 ALA A N 1
ATOM 1474 C CA . ALA A 1 194 ? 7.919 -4.374 3.606 1.00 94.12 194 ALA A CA 1
ATOM 1475 C C . ALA A 1 194 ? 8.474 -4.913 4.933 1.00 94.12 194 ALA A C 1
ATOM 1477 O O . ALA A 1 194 ? 7.763 -4.907 5.927 1.00 94.12 194 ALA A O 1
ATOM 1478 N N . ARG A 1 195 ? 9.763 -5.278 4.983 1.00 93.69 195 ARG A N 1
ATOM 1479 C CA . ARG A 1 195 ? 10.436 -5.812 6.186 1.00 93.69 195 ARG A CA 1
ATOM 1480 C C . ARG A 1 195 ? 10.533 -4.848 7.366 1.00 93.69 195 ARG A C 1
ATOM 1482 O O . ARG A 1 195 ? 10.912 -5.262 8.453 1.00 93.69 195 ARG A O 1
ATOM 1489 N N . THR A 1 196 ? 10.265 -3.567 7.144 1.00 88.12 196 THR A N 1
ATOM 1490 C CA . THR A 1 196 ? 10.324 -2.558 8.207 1.00 88.12 196 THR A CA 1
ATOM 1491 C C . THR A 1 196 ? 8.961 -2.302 8.851 1.00 88.12 196 THR A C 1
ATOM 1493 O O . THR A 1 196 ? 8.885 -1.453 9.741 1.00 88.12 196 THR A O 1
ATOM 1496 N N . LEU A 1 197 ? 7.877 -2.891 8.313 1.00 85.19 197 LEU A N 1
ATOM 1497 C CA . LEU A 1 197 ? 6.517 -2.791 8.864 1.00 85.19 197 LEU A CA 1
ATOM 1498 C C . LEU A 1 197 ? 6.340 -3.730 10.057 1.00 85.19 197 LEU A C 1
ATOM 1500 O O . LEU A 1 197 ? 6.945 -4.823 10.028 1.00 85.19 197 LEU A O 1
#

Foldseek 3Di:
DVCPPAPDDDDDDPPVQPDPNVVVVLVVCVVVVHQDAQEDEAQFDLPCCVSPVLQFFAALVRDGDSRGGDLLDPSSVVRRVVRQVCSQPPPSHPYYHYHPQAQDFDPDDDPDDPCPPQCCAPQNRVNRSQGDRPSSCVLLVVLVDRSNVQSVLSVQLCPVSVVVHDADHDLVRNCVSRNVSSSVSSVVSRVVSSVVD